Protein AF-A0A7Y5G6B0-F1 (afdb_monomer)

Radius of gyration: 18.58 Å; Cα contacts (8 Å, |Δi|>4): 198; chains: 1; bounding box: 59×33×57 Å

Solvent-accessible surface area (backbone atoms only — not comparable to full-atom values): 11463 Å² total; per-residue (Å²): 135,85,80,81,77,79,75,76,81,73,72,80,74,51,76,65,55,51,34,44,46,54,52,50,52,51,48,42,67,75,36,79,81,63,46,73,55,38,53,50,45,42,48,44,38,41,42,49,44,66,63,86,62,68,86,44,68,66,62,46,50,50,49,53,55,52,50,59,74,66,55,73,84,82,61,71,92,79,57,59,48,68,43,75,50,28,72,82,57,50,23,25,35,40,27,46,62,45,36,54,77,67,69,57,63,66,68,50,53,48,50,19,36,53,52,30,63,72,68,59,77,57,45,76,68,55,33,53,51,56,49,50,51,50,53,51,34,33,76,71,65,71,36,98,62,65,60,68,63,46,52,56,51,52,52,57,34,57,78,56,68,65,62,93,72,73,66,41,67,66,50,42,74,74,62,59,83,52,64,46,50,28,31,43,68,41,44,43,73,67,51,70,83,74,125

Secondary structure (DSSP, 8-state):
----------PPPPHHHHHHHHHHHHHHHHSTT--HHHHHHHHHHHHHTTTT--S-HHHHHHHHHHHHHH--TTS-TT--SEEE-STTS-EEEEEHHHHHHTT--HHHHHHHHHHHHHH----HHHHHHHHHHHHHHHHTTSS-S-HHHHHHHHHHHHHTTS---PPPHHHHHHH---EEEEEHHHHHHHHTT--

pLDDT: mean 88.53, std 15.03, range [35.03, 98.5]

Mean predicted aligned error: 6.22 Å

Sequence (195 aa):
MMALIVAACSQPLTPNQKKLVQLVERHQKQYPGFEIRDAYKLLFQSSLGVGHLIADTVAAKNYLLQEMGALNDTASSDEELIEFIAIDSSMIRVNLRPFMRQHLDPNLLFQAMMETAIYNKKTKKDFAAEWREFVFLVRNGYLRFDSEKLDEFNHGIALQNYPMIHHSEFYSARYAPAYRVVYYDMFKKYFNRIQ

Foldseek 3Di:
DDDPPPPPPPDDDDPLLVLLLVLVVVVCVVDPVAAPQNSLLLLCCQQQNPPPPVPPLVVSLVVLVVVLVPDDLPADPPDDQWDQRYSVSFKIWGFSNVCVVVVHDSVLVSQQSVVQNVPRPGDLVNSVVSVVSVLVCCVSPVDDHDNVVVVVVVVVCVVVSNDNDDGDPSRCVPRVTHTHMGGPVSVCVRPVVPD

Structure (mmCIF, N/CA/C/O backbone):
data_AF-A0A7Y5G6B0-F1
#
_entry.id   AF-A0A7Y5G6B0-F1
#
loop_
_atom_site.group_PDB
_atom_site.id
_atom_site.type_symbol
_atom_site.label_atom_id
_atom_site.label_alt_id
_atom_site.label_comp_id
_atom_site.label_asym_id
_atom_site.label_entity_id
_atom_site.label_seq_id
_atom_site.pdbx_PDB_ins_code
_atom_site.Cartn_x
_atom_site.Cartn_y
_atom_site.Cartn_z
_atom_site.occupancy
_atom_site.B_iso_or_equiv
_atom_site.auth_seq_id
_atom_site.auth_comp_id
_atom_site.auth_asym_id
_atom_site.auth_atom_id
_atom_site.pdbx_PDB_model_num
ATOM 1 N N . MET A 1 1 ? -38.072 2.125 34.172 1.00 42.78 1 MET A N 1
ATOM 2 C CA . MET A 1 1 ? -36.844 1.468 33.678 1.00 42.78 1 MET A CA 1
ATOM 3 C C . MET A 1 1 ? -36.207 2.419 32.669 1.00 42.78 1 MET A C 1
ATOM 5 O O . MET A 1 1 ? -36.709 2.530 31.561 1.00 42.78 1 MET A O 1
ATOM 9 N N . MET A 1 2 ? -35.234 3.234 33.093 1.00 35.88 2 MET A N 1
ATOM 10 C CA . MET A 1 2 ? -34.553 4.199 32.215 1.00 35.88 2 MET A CA 1
ATOM 11 C C . MET A 1 2 ? -33.571 3.440 31.322 1.00 35.88 2 MET A C 1
ATOM 13 O O . MET A 1 2 ? -32.617 2.853 31.823 1.00 35.88 2 MET A O 1
ATOM 17 N N . ALA A 1 3 ? -33.810 3.448 30.013 1.00 38.94 3 ALA A N 1
ATOM 18 C CA . ALA A 1 3 ? -32.801 3.067 29.041 1.00 38.94 3 ALA A CA 1
ATOM 19 C C . ALA A 1 3 ? -31.772 4.204 28.963 1.00 38.94 3 ALA A C 1
ATOM 21 O O . ALA A 1 3 ? -32.077 5.287 28.462 1.00 38.94 3 ALA A O 1
ATOM 22 N N . LEU A 1 4 ? -30.567 3.979 29.494 1.00 36.78 4 LEU A N 1
ATOM 23 C CA . LEU A 1 4 ? -29.418 4.816 29.167 1.00 36.78 4 LEU A CA 1
ATOM 24 C C . LEU A 1 4 ? -29.077 4.572 27.695 1.00 36.78 4 LEU A C 1
ATOM 26 O O . LEU A 1 4 ? -28.437 3.583 27.346 1.00 36.78 4 LEU A O 1
ATOM 30 N N . ILE A 1 5 ? -29.502 5.486 26.829 1.00 43.22 5 ILE A N 1
ATOM 31 C CA . ILE A 1 5 ? -28.861 5.666 25.531 1.00 43.22 5 ILE A CA 1
ATOM 32 C C . ILE A 1 5 ? -27.498 6.275 25.846 1.00 43.22 5 ILE A C 1
ATOM 34 O O . ILE A 1 5 ? -27.390 7.466 26.138 1.00 43.22 5 ILE A O 1
ATOM 38 N N . VAL A 1 6 ? -26.454 5.446 25.842 1.00 43.56 6 VAL A N 1
ATOM 39 C CA . VAL A 1 6 ? -25.082 5.945 25.781 1.00 43.56 6 VAL A CA 1
ATOM 40 C C . VAL A 1 6 ? -24.932 6.555 24.394 1.00 43.56 6 VAL A C 1
ATOM 42 O O . VAL A 1 6 ? -24.653 5.864 23.418 1.00 43.56 6 VAL A O 1
ATOM 45 N N . ALA A 1 7 ? -25.192 7.856 24.288 1.00 45.62 7 ALA A N 1
ATOM 46 C CA . ALA A 1 7 ? -24.747 8.631 23.149 1.00 45.62 7 ALA A CA 1
ATOM 47 C C . ALA A 1 7 ? -23.217 8.571 23.165 1.00 45.62 7 ALA A C 1
ATOM 49 O O . ALA A 1 7 ? -22.567 9.257 23.954 1.00 45.62 7 ALA A O 1
ATOM 50 N N . ALA A 1 8 ? -22.638 7.692 22.347 1.00 52.59 8 ALA A N 1
ATOM 51 C CA . ALA A 1 8 ? -21.223 7.766 22.046 1.00 52.59 8 ALA A CA 1
ATOM 52 C C . ALA A 1 8 ? -21.002 9.146 21.420 1.00 52.59 8 ALA A C 1
ATOM 54 O O . ALA A 1 8 ? -21.447 9.407 20.304 1.00 52.59 8 ALA A O 1
ATOM 55 N N . CYS A 1 9 ? -20.387 10.059 22.172 1.00 44.44 9 CYS A N 1
ATOM 56 C CA . CYS A 1 9 ? -19.886 11.320 21.643 1.00 44.44 9 CYS A CA 1
ATOM 57 C C . CYS A 1 9 ? -18.799 10.983 20.618 1.00 44.44 9 CYS A C 1
ATOM 59 O O . CYS A 1 9 ? -17.612 10.942 20.933 1.00 44.44 9 CYS A O 1
ATOM 61 N N . SER A 1 10 ? -19.206 10.686 19.390 1.00 65.75 10 SER A N 1
ATOM 62 C CA . SER A 1 10 ? -18.316 10.483 18.262 1.00 65.75 10 SER A CA 1
ATOM 63 C C . SER A 1 10 ? -17.704 11.839 17.927 1.00 65.75 10 SER A C 1
ATOM 65 O O . SER A 1 10 ? -18.327 12.671 17.264 1.00 65.75 10 SER A O 1
ATOM 67 N N . GLN A 1 11 ? -16.503 12.096 18.453 1.00 72.38 11 GLN A N 1
ATOM 68 C CA . GLN A 1 11 ? -15.714 13.259 18.063 1.00 72.38 11 GLN A CA 1
ATOM 69 C C . GLN A 1 11 ? -15.576 13.276 16.534 1.00 72.38 11 GLN A C 1
ATOM 71 O O . GLN A 1 11 ? -15.381 12.213 15.931 1.00 72.38 11 GLN A O 1
ATOM 76 N N . PRO A 1 12 ? -15.689 14.452 15.892 1.00 86.81 12 PRO A N 1
ATOM 77 C CA . PRO A 1 12 ? -15.585 14.541 14.447 1.00 86.81 12 PRO A CA 1
ATOM 78 C C . PRO A 1 12 ? -14.209 14.052 13.993 1.00 86.81 12 PRO A C 1
ATOM 80 O O . PRO A 1 12 ? -13.185 14.467 14.536 1.00 86.81 12 PRO A O 1
ATOM 83 N N . LEU A 1 13 ? -14.194 13.193 12.971 1.00 94.06 13 LEU A N 1
ATOM 84 C CA . LEU A 1 13 ? -12.949 12.682 12.405 1.00 94.06 13 LEU A CA 1
ATOM 85 C C . LEU A 1 13 ? -12.052 13.822 11.917 1.00 94.06 13 LEU A C 1
ATOM 87 O O . LEU A 1 13 ? -12.507 14.739 11.219 1.00 94.06 13 LEU A O 1
ATOM 91 N N . THR A 1 14 ? -10.756 13.713 12.202 1.00 96.38 14 THR A N 1
ATOM 92 C CA . THR A 1 14 ? -9.737 14.579 11.604 1.00 96.38 14 THR A CA 1
ATOM 93 C C . THR A 1 14 ? -9.697 14.391 10.080 1.00 96.38 14 THR A C 1
ATOM 95 O O . THR A 1 14 ? -10.128 13.354 9.560 1.00 96.38 14 THR A O 1
ATOM 98 N N . PRO A 1 15 ? -9.150 15.352 9.312 1.00 97.00 15 PRO A N 1
ATOM 99 C CA . PRO A 1 15 ? -8.999 15.188 7.867 1.00 97.00 15 PRO A CA 1
ATOM 100 C C . PRO A 1 15 ? -8.234 13.915 7.470 1.00 97.00 15 PRO A C 1
ATOM 102 O O . PRO A 1 15 ? -8.618 13.246 6.513 1.00 97.00 15 PRO A O 1
ATOM 105 N N . ASN A 1 16 ? -7.195 13.542 8.224 1.00 96.62 16 ASN A N 1
ATOM 106 C CA . ASN A 1 16 ? -6.418 12.330 7.954 1.00 96.62 16 ASN A CA 1
ATOM 107 C C . ASN A 1 16 ? -7.205 11.058 8.279 1.00 96.62 16 ASN A C 1
ATOM 109 O O . ASN A 1 16 ? -7.174 10.118 7.492 1.00 96.62 16 ASN A O 1
ATOM 113 N N . GLN A 1 17 ? -7.971 11.049 9.372 1.00 97.81 17 GLN A N 1
ATOM 114 C CA . GLN A 1 17 ? -8.867 9.938 9.698 1.00 97.81 17 GLN A CA 1
ATOM 115 C C . GLN A 1 17 ? -9.922 9.720 8.605 1.00 97.81 17 GLN A C 1
ATOM 117 O O . GLN A 1 17 ? -10.148 8.586 8.197 1.00 97.81 17 GLN A O 1
ATOM 122 N N . LYS A 1 18 ? -10.517 10.789 8.057 1.00 97.94 18 LYS A N 1
ATOM 123 C CA . LYS A 1 18 ? -11.463 10.682 6.928 1.00 97.94 18 LYS A CA 1
ATOM 124 C C . LYS A 1 18 ? -10.814 10.057 5.690 1.00 97.94 18 LYS A C 1
ATOM 126 O O . LYS A 1 18 ? -11.402 9.175 5.073 1.00 97.94 18 LYS A O 1
ATOM 131 N N . LYS A 1 19 ? -9.595 10.485 5.345 1.00 98.25 19 LYS A N 1
ATOM 132 C CA . LYS A 1 19 ? -8.831 9.909 4.226 1.00 98.25 19 LYS A CA 1
ATOM 133 C C . LYS A 1 19 ? -8.468 8.444 4.473 1.00 98.25 19 LYS A C 1
ATOM 135 O O . LYS A 1 19 ? -8.518 7.650 3.542 1.00 98.25 19 LYS A O 1
ATOM 140 N N . LEU A 1 20 ? -8.141 8.079 5.713 1.00 98.44 20 LEU A N 1
ATOM 141 C CA . LEU A 1 20 ? -7.860 6.697 6.096 1.00 98.44 20 LEU A CA 1
ATOM 142 C C . LEU A 1 20 ? -9.102 5.807 5.959 1.00 98.44 20 LEU A C 1
ATOM 144 O O . LEU A 1 20 ? -8.998 4.720 5.397 1.00 98.44 20 LEU A O 1
ATOM 148 N N . VAL A 1 21 ? -10.278 6.287 6.382 1.00 98.44 21 VAL A N 1
ATOM 149 C CA . VAL A 1 21 ? -11.553 5.585 6.149 1.00 98.44 21 VAL A CA 1
ATOM 150 C C . VAL A 1 21 ? -11.766 5.347 4.654 1.00 98.44 21 VAL A C 1
ATOM 152 O O . VAL A 1 21 ? -11.904 4.204 4.232 1.00 98.44 21 VAL A O 1
ATOM 155 N N . GLN A 1 22 ? -11.682 6.403 3.839 1.00 98.25 22 GLN A N 1
ATOM 156 C CA . GLN A 1 22 ? -11.863 6.313 2.383 1.00 98.25 22 GLN A CA 1
ATOM 157 C C . GLN A 1 22 ? -10.864 5.356 1.718 1.00 98.25 22 GLN A C 1
ATOM 159 O O . GLN A 1 22 ? -11.225 4.599 0.816 1.00 98.25 22 GLN A O 1
ATOM 164 N N . LEU A 1 23 ? -9.602 5.384 2.157 1.00 98.50 23 LEU A N 1
ATOM 165 C CA . LEU A 1 23 ? -8.557 4.490 1.673 1.00 98.50 23 LEU A CA 1
ATOM 166 C C . LEU A 1 23 ? -8.926 3.027 1.939 1.00 98.50 23 LEU A C 1
ATOM 168 O O . LEU A 1 23 ? -8.872 2.211 1.018 1.00 98.50 23 LEU A O 1
ATOM 172 N N . VAL A 1 24 ? -9.297 2.698 3.176 1.00 98.38 24 VAL A N 1
ATOM 173 C CA . VAL A 1 24 ? -9.618 1.324 3.578 1.00 98.38 24 VAL A CA 1
ATOM 174 C C . VAL A 1 24 ? -10.903 0.842 2.908 1.00 98.38 24 VAL A C 1
ATOM 176 O O . VAL A 1 24 ? -10.908 -0.251 2.351 1.00 98.38 24 VAL A O 1
ATOM 179 N N . GLU A 1 25 ? -11.959 1.656 2.875 1.00 98.00 25 GLU A N 1
ATOM 180 C CA . GLU A 1 25 ? -13.230 1.296 2.233 1.00 98.00 25 GLU A CA 1
ATOM 181 C C . GLU A 1 25 ? -13.064 1.022 0.733 1.00 98.00 25 GLU A C 1
ATOM 183 O O . GLU A 1 25 ? -13.651 0.074 0.205 1.00 98.00 25 GLU A O 1
ATOM 188 N N . ARG A 1 26 ? -12.216 1.796 0.039 1.00 97.31 26 ARG A N 1
ATOM 189 C CA . ARG A 1 26 ? -11.880 1.524 -1.366 1.00 97.31 26 ARG A CA 1
ATOM 190 C C . ARG A 1 26 ? -11.248 0.142 -1.534 1.00 97.31 26 ARG A C 1
ATOM 192 O O . ARG A 1 26 ? -11.648 -0.588 -2.436 1.00 97.31 26 ARG A O 1
ATOM 199 N N . HIS A 1 27 ? -10.319 -0.238 -0.658 1.00 97.12 27 HIS A N 1
ATOM 200 C CA . HIS A 1 27 ? -9.686 -1.559 -0.716 1.00 97.12 27 HIS A CA 1
A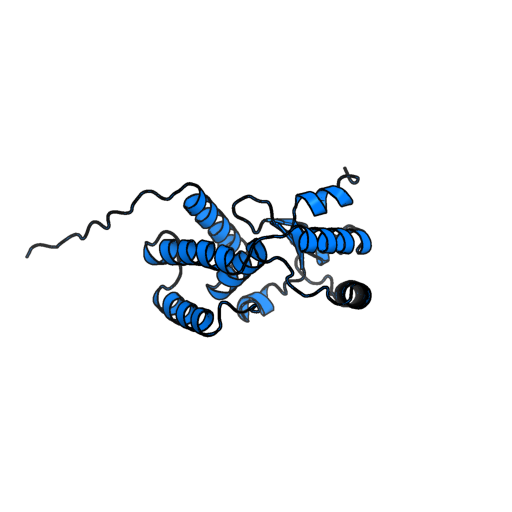TOM 201 C C . HIS A 1 27 ? -10.651 -2.678 -0.310 1.00 97.12 27 HIS A C 1
ATOM 203 O O . HIS A 1 27 ? -10.641 -3.728 -0.939 1.00 97.12 27 HIS A O 1
ATOM 209 N N . GLN A 1 28 ? -11.540 -2.461 0.664 1.00 97.00 28 GLN A N 1
ATOM 210 C CA . GLN A 1 28 ? -12.592 -3.431 0.998 1.00 97.00 28 GLN A CA 1
ATOM 211 C C . GLN A 1 28 ? -13.555 -3.659 -0.175 1.00 97.00 28 GLN A C 1
ATOM 213 O O . GLN A 1 28 ? -13.986 -4.786 -0.410 1.00 97.00 28 GLN A O 1
ATOM 218 N N . LYS A 1 29 ? -13.875 -2.602 -0.933 1.00 95.94 29 LYS A N 1
ATOM 219 C CA . LYS A 1 29 ? -14.703 -2.699 -2.141 1.00 95.94 29 LYS A CA 1
ATOM 220 C C . LYS A 1 29 ? -13.985 -3.438 -3.272 1.00 95.94 29 LYS A C 1
ATOM 222 O O . LYS A 1 29 ? -14.609 -4.245 -3.952 1.00 95.94 29 LYS A O 1
ATOM 227 N N . GLN A 1 30 ? -12.703 -3.145 -3.482 1.00 94.31 30 GLN A N 1
ATOM 228 C CA . GLN A 1 30 ? -11.893 -3.754 -4.539 1.00 94.31 30 GLN A CA 1
ATOM 229 C C . GLN A 1 30 ? -11.556 -5.222 -4.245 1.00 94.31 30 GLN A C 1
ATOM 231 O O . GLN A 1 30 ? -11.531 -6.040 -5.160 1.00 94.31 30 GLN A O 1
ATOM 236 N N . TYR A 1 31 ? -11.358 -5.565 -2.971 1.00 94.94 31 TYR A N 1
ATOM 237 C CA . TYR A 1 31 ? -11.018 -6.909 -2.521 1.00 94.94 31 TYR A CA 1
ATOM 238 C C . TYR A 1 31 ? -12.065 -7.433 -1.528 1.00 94.94 31 TYR A C 1
ATOM 240 O O . TYR A 1 31 ? -11.843 -7.391 -0.317 1.00 94.94 31 TYR A O 1
ATOM 248 N N . PRO A 1 32 ? -13.212 -7.965 -1.993 1.00 95.00 32 PRO A N 1
ATOM 249 C CA . PRO A 1 32 ? -14.134 -8.692 -1.125 1.00 95.00 32 PRO A CA 1
ATOM 250 C C . PRO A 1 32 ? -13.397 -9.724 -0.256 1.00 95.00 32 PRO A C 1
ATOM 252 O O . PRO A 1 32 ? -12.577 -10.482 -0.768 1.00 95.00 32 PRO A O 1
ATOM 255 N N . GLY A 1 33 ? -13.660 -9.739 1.053 1.00 94.69 33 GLY A N 1
ATOM 256 C CA . GLY A 1 33 ? -12.914 -10.563 2.017 1.00 94.69 33 GLY A CA 1
ATOM 257 C C . GLY A 1 33 ? -11.611 -9.939 2.536 1.00 94.69 33 GLY A C 1
ATOM 258 O O . GLY A 1 33 ? -10.792 -10.650 3.098 1.00 94.69 33 GLY A O 1
ATOM 259 N N . PHE A 1 34 ? -11.406 -8.629 2.358 1.00 96.62 34 PHE A N 1
ATOM 260 C CA . PHE A 1 34 ? -10.279 -7.882 2.929 1.00 96.62 34 PHE A CA 1
ATOM 261 C C . PHE A 1 34 ? -10.285 -7.912 4.466 1.00 96.62 34 PHE A C 1
ATOM 263 O O . PHE A 1 34 ? -11.197 -7.377 5.105 1.00 96.62 34 PHE A O 1
ATOM 270 N N . GLU A 1 35 ? -9.253 -8.508 5.064 1.00 97.62 35 GLU A N 1
ATOM 271 C CA . GLU A 1 35 ? -9.162 -8.713 6.512 1.00 97.62 35 GLU A CA 1
ATOM 272 C C . GLU A 1 35 ? -8.334 -7.625 7.217 1.00 97.62 35 GLU A C 1
ATOM 274 O O . GLU A 1 35 ? -7.621 -6.832 6.599 1.00 97.62 35 GLU A O 1
ATOM 279 N N . ILE A 1 36 ? -8.360 -7.625 8.555 1.00 98.25 36 ILE A N 1
ATOM 280 C CA . ILE A 1 36 ? -7.533 -6.746 9.409 1.00 98.25 36 ILE A CA 1
ATOM 281 C C . ILE A 1 36 ? -6.047 -6.882 9.057 1.00 98.25 36 ILE A C 1
ATOM 283 O O . ILE A 1 36 ? -5.312 -5.896 9.002 1.00 98.25 36 ILE A O 1
ATOM 287 N N . ARG A 1 37 ? -5.615 -8.111 8.764 1.00 97.94 37 ARG A N 1
ATOM 288 C CA . ARG A 1 37 ? -4.255 -8.426 8.325 1.00 97.94 37 ARG A CA 1
ATOM 289 C C . ARG A 1 37 ? -3.884 -7.723 7.017 1.00 97.94 37 ARG A C 1
ATOM 291 O O . ARG A 1 37 ? -2.756 -7.255 6.865 1.00 97.94 37 ARG A O 1
ATOM 298 N N . ASP A 1 38 ? -4.826 -7.627 6.084 1.00 98.25 38 ASP A N 1
ATOM 299 C CA . ASP A 1 38 ? -4.615 -6.970 4.796 1.00 98.25 38 ASP A CA 1
ATOM 300 C C . ASP A 1 38 ? -4.597 -5.445 4.947 1.00 98.25 38 ASP A C 1
ATOM 302 O O . ASP A 1 38 ? -3.766 -4.783 4.320 1.00 98.25 38 ASP A O 1
ATOM 306 N N . ALA A 1 39 ? -5.418 -4.894 5.849 1.00 98.31 39 ALA A N 1
ATOM 307 C CA . ALA A 1 39 ? -5.355 -3.487 6.248 1.00 98.31 39 ALA A CA 1
ATOM 308 C C . ALA A 1 39 ? -4.007 -3.144 6.901 1.00 98.31 39 ALA A C 1
ATOM 310 O O . ALA A 1 39 ? -3.371 -2.158 6.530 1.00 98.31 39 ALA A O 1
ATOM 311 N N . TYR A 1 40 ? -3.519 -3.990 7.814 1.00 98.38 40 TYR A N 1
ATOM 312 C CA . TYR A 1 40 ? -2.190 -3.834 8.408 1.00 98.38 40 TYR A CA 1
ATOM 313 C C . TYR A 1 40 ? -1.114 -3.805 7.330 1.00 98.38 40 TYR A C 1
ATOM 315 O O . TYR A 1 40 ? -0.288 -2.898 7.307 1.00 98.38 40 TYR A O 1
ATOM 323 N N . LYS A 1 41 ? -1.139 -4.768 6.401 1.00 97.00 41 LYS A N 1
ATOM 324 C CA . LYS A 1 41 ? -0.156 -4.839 5.318 1.00 97.00 41 LYS A CA 1
ATOM 325 C C . LYS A 1 41 ? -0.224 -3.629 4.386 1.00 97.00 41 LYS A C 1
ATOM 327 O O . LYS A 1 41 ? 0.824 -3.135 3.974 1.00 97.00 41 LYS A O 1
ATOM 332 N N . LEU A 1 42 ? -1.426 -3.147 4.072 1.00 97.81 42 LEU A N 1
ATOM 333 C CA . LEU A 1 42 ? -1.643 -1.936 3.284 1.00 97.81 42 LEU A CA 1
ATOM 334 C C . LEU A 1 42 ? -0.950 -0.726 3.926 1.00 97.81 42 LEU A C 1
ATOM 336 O O . LEU A 1 42 ? -0.129 -0.079 3.278 1.00 97.81 42 LEU A O 1
ATOM 340 N N . LEU A 1 43 ? -1.226 -0.469 5.207 1.00 97.56 43 LEU A N 1
ATOM 341 C CA . LEU A 1 43 ? -0.648 0.658 5.948 1.00 97.56 43 LEU A CA 1
ATOM 342 C C . LEU A 1 43 ? 0.852 0.471 6.207 1.00 97.56 43 LEU A C 1
ATOM 344 O O . LEU A 1 43 ? 1.635 1.418 6.169 1.00 97.56 43 LEU A O 1
ATOM 348 N N . PHE A 1 44 ? 1.291 -0.771 6.407 1.00 96.56 44 PHE A N 1
ATOM 349 C CA . PHE A 1 44 ? 2.706 -1.087 6.557 1.00 96.56 44 PHE A CA 1
ATOM 350 C C . PHE A 1 44 ? 3.472 -0.730 5.283 1.00 96.56 44 PHE A C 1
ATOM 352 O O . PHE A 1 44 ? 4.521 -0.099 5.353 1.00 96.56 44 PHE A O 1
ATOM 359 N N . GLN A 1 45 ? 2.940 -1.081 4.112 1.00 95.56 45 GLN A N 1
ATOM 360 C CA . GLN A 1 45 ? 3.548 -0.750 2.823 1.00 95.56 45 GLN A CA 1
ATOM 361 C C . GLN A 1 45 ? 3.458 0.743 2.492 1.00 95.56 45 GLN A C 1
ATOM 363 O O . GLN A 1 45 ? 4.417 1.297 1.959 1.00 95.56 45 GLN A O 1
ATOM 368 N N . SER A 1 46 ? 2.352 1.416 2.821 1.00 94.69 46 SER A N 1
ATOM 369 C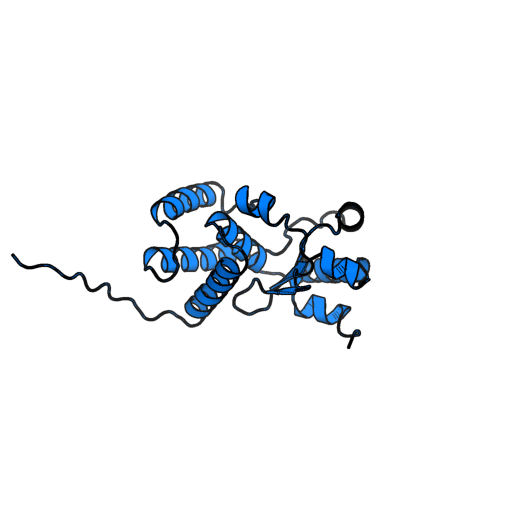 CA . SER A 1 46 ? 2.199 2.861 2.587 1.00 94.69 46 SER A CA 1
ATOM 370 C C . SER A 1 46 ? 3.170 3.701 3.430 1.00 94.69 46 SER A C 1
ATOM 372 O O . SER A 1 46 ? 3.567 4.806 3.037 1.00 94.69 46 SER A O 1
ATOM 374 N N . SER A 1 47 ? 3.563 3.169 4.590 1.00 93.62 47 SER A N 1
ATOM 375 C CA . SER A 1 47 ? 4.522 3.791 5.490 1.00 93.62 47 SER A CA 1
ATOM 376 C C . SER A 1 47 ? 5.959 3.355 5.201 1.00 93.62 47 SER A C 1
ATOM 378 O O . SER A 1 47 ? 6.807 4.185 4.898 1.00 93.62 47 SER A O 1
ATOM 380 N N . LEU A 1 48 ? 6.263 2.063 5.240 1.00 91.56 48 LEU A N 1
ATOM 381 C CA . LEU A 1 48 ? 7.641 1.558 5.194 1.00 91.56 48 LEU A CA 1
ATOM 382 C C . LEU A 1 48 ? 8.107 1.149 3.788 1.00 91.56 48 LEU A C 1
ATOM 384 O O . LEU A 1 48 ? 9.283 0.838 3.597 1.00 91.56 48 LEU A O 1
ATOM 388 N N . GLY A 1 49 ? 7.221 1.184 2.789 1.00 86.44 49 GLY A N 1
ATOM 389 C CA . GLY A 1 49 ? 7.540 0.815 1.410 1.00 86.44 49 GLY A CA 1
ATOM 390 C C . GLY A 1 49 ? 8.011 -0.637 1.279 1.00 86.44 49 GLY A C 1
ATOM 391 O O . GLY A 1 49 ? 7.543 -1.533 1.980 1.00 86.44 49 GLY A O 1
ATOM 392 N N . VAL A 1 50 ? 8.971 -0.865 0.381 1.00 73.75 50 VAL A N 1
ATOM 393 C CA . VAL A 1 50 ? 9.618 -2.169 0.123 1.00 73.75 50 VAL A CA 1
ATOM 394 C C . VAL A 1 50 ? 10.763 -2.501 1.104 1.00 73.75 50 VAL A C 1
ATOM 396 O O . VAL A 1 50 ? 11.700 -3.184 0.711 1.00 73.75 50 VAL A O 1
ATOM 399 N N . GLY A 1 51 ? 10.732 -1.986 2.344 1.00 60.97 51 GLY A N 1
ATOM 400 C CA . GLY A 1 51 ? 11.848 -1.938 3.314 1.00 60.97 51 GLY A CA 1
ATOM 401 C C . GLY A 1 51 ? 12.927 -3.048 3.268 1.00 60.97 51 GLY A C 1
ATOM 402 O O . GLY A 1 51 ? 12.629 -4.224 3.098 1.00 60.97 51 GLY A O 1
ATOM 403 N N . HIS A 1 52 ? 14.193 -2.642 3.472 1.00 52.91 52 HIS A N 1
ATOM 404 C CA . HIS A 1 52 ? 15.448 -3.428 3.582 1.00 52.91 52 HIS A CA 1
ATOM 405 C C . HIS A 1 52 ? 15.783 -4.479 2.504 1.00 52.91 52 HIS A C 1
ATOM 407 O O . HIS A 1 52 ? 16.834 -5.108 2.592 1.00 52.91 52 HIS A O 1
ATOM 413 N N . LEU A 1 53 ? 14.988 -4.630 1.444 1.00 52.72 53 LEU A N 1
ATOM 414 C CA . LEU A 1 53 ? 15.253 -5.608 0.378 1.00 52.72 53 LEU A CA 1
ATOM 415 C C . LEU A 1 53 ? 16.431 -5.259 -0.550 1.00 52.72 53 LEU A C 1
ATOM 417 O O . LEU A 1 53 ? 16.741 -6.024 -1.456 1.00 52.72 53 LEU A O 1
ATOM 421 N N . ILE A 1 54 ? 17.108 -4.130 -0.336 1.00 57.31 54 ILE A N 1
ATOM 422 C CA . ILE A 1 54 ? 18.139 -3.624 -1.246 1.00 57.31 54 ILE A CA 1
ATOM 423 C C . ILE A 1 54 ? 19.486 -3.499 -0.522 1.00 57.31 54 ILE A C 1
ATOM 425 O O . ILE A 1 54 ? 20.112 -2.442 -0.492 1.00 57.31 54 ILE A O 1
ATOM 429 N N . ALA A 1 55 ? 19.927 -4.584 0.110 1.00 56.12 55 ALA A N 1
ATOM 430 C CA . ALA A 1 55 ? 21.339 -4.723 0.468 1.00 56.12 55 ALA A CA 1
ATOM 431 C C . ALA A 1 55 ? 22.185 -5.106 -0.765 1.00 56.12 55 ALA A C 1
ATOM 433 O O . ALA A 1 55 ? 23.338 -4.698 -0.867 1.00 56.12 55 ALA A O 1
ATOM 434 N N . ASP A 1 56 ? 21.587 -5.827 -1.723 1.00 65.06 56 ASP A N 1
ATOM 435 C CA . ASP A 1 56 ? 22.207 -6.243 -2.983 1.00 65.06 56 ASP A CA 1
ATOM 436 C C . ASP A 1 56 ? 21.312 -5.843 -4.167 1.00 65.06 56 ASP A C 1
ATOM 438 O O . ASP A 1 56 ? 20.266 -6.443 -4.436 1.00 65.06 56 ASP A O 1
ATOM 442 N N . THR A 1 57 ? 21.718 -4.783 -4.864 1.00 74.62 57 THR A N 1
ATOM 443 C CA . THR A 1 57 ? 20.978 -4.206 -5.992 1.00 74.62 57 THR A CA 1
ATOM 444 C C . THR A 1 57 ? 20.897 -5.150 -7.190 1.00 74.62 57 THR A C 1
ATOM 446 O O . THR A 1 57 ? 19.914 -5.109 -7.931 1.00 74.62 57 THR A O 1
ATOM 449 N N . VAL A 1 58 ? 21.888 -6.025 -7.385 1.00 76.19 58 VAL A N 1
ATOM 450 C CA . VAL A 1 58 ? 21.916 -6.966 -8.511 1.00 76.19 58 VAL A CA 1
ATOM 451 C C . VAL A 1 58 ? 20.982 -8.136 -8.229 1.00 76.19 58 VAL A C 1
ATOM 453 O O . VAL A 1 58 ? 20.147 -8.470 -9.073 1.00 76.19 58 VAL A O 1
ATOM 456 N N . ALA A 1 59 ? 21.056 -8.713 -7.028 1.00 81.88 59 ALA A N 1
ATOM 457 C CA . ALA A 1 59 ? 20.163 -9.796 -6.622 1.00 81.88 59 ALA A CA 1
ATOM 458 C C . ALA A 1 59 ? 18.691 -9.349 -6.614 1.00 81.88 59 ALA A C 1
ATOM 460 O O . ALA A 1 59 ? 17.833 -10.049 -7.153 1.00 81.88 59 ALA A O 1
ATOM 461 N N . ALA A 1 60 ? 18.397 -8.155 -6.086 1.00 81.81 60 ALA A N 1
ATOM 462 C CA . ALA A 1 60 ? 17.038 -7.612 -6.052 1.00 81.81 60 ALA A CA 1
ATOM 463 C C . ALA A 1 60 ? 16.455 -7.397 -7.460 1.00 81.81 60 ALA A C 1
ATOM 465 O O . ALA A 1 60 ? 15.276 -7.674 -7.703 1.00 81.81 60 ALA A O 1
ATOM 466 N N . LYS A 1 61 ? 17.283 -6.941 -8.408 1.00 86.12 61 LYS A N 1
ATOM 467 C CA . LYS A 1 61 ? 16.881 -6.783 -9.808 1.00 86.12 61 LYS A CA 1
ATOM 468 C C . LYS A 1 61 ? 16.602 -8.131 -10.470 1.00 86.12 61 LYS A C 1
ATOM 470 O O . LYS A 1 61 ? 15.566 -8.289 -11.112 1.00 86.12 61 LYS A O 1
ATOM 475 N N . ASN A 1 62 ? 17.498 -9.102 -10.303 1.00 87.12 62 ASN A N 1
ATOM 476 C CA . ASN A 1 62 ? 17.322 -10.438 -10.874 1.00 87.12 62 ASN A CA 1
ATOM 477 C C . ASN A 1 62 ? 16.069 -11.122 -10.321 1.00 87.12 62 ASN A C 1
ATOM 479 O O . ASN A 1 62 ? 15.330 -11.735 -11.085 1.00 87.12 62 ASN A O 1
ATOM 483 N N . TYR A 1 63 ? 15.781 -10.945 -9.029 1.00 87.50 63 TYR A N 1
ATOM 484 C CA . TYR A 1 63 ? 14.553 -11.441 -8.413 1.00 87.50 63 TYR A CA 1
ATOM 485 C C . TYR A 1 63 ? 13.295 -10.838 -9.053 1.00 87.50 63 TYR A C 1
ATOM 487 O O . TYR A 1 63 ? 12.360 -11.571 -9.363 1.00 87.50 63 TYR A O 1
ATOM 495 N N . LEU A 1 64 ? 13.269 -9.520 -9.305 1.00 89.62 64 LEU A N 1
ATOM 496 C CA . LEU A 1 64 ? 12.155 -8.878 -10.014 1.00 89.62 64 LEU A CA 1
ATOM 497 C C . LEU A 1 64 ? 11.958 -9.481 -11.411 1.00 89.62 64 LEU A C 1
ATOM 499 O O . LEU A 1 64 ? 10.837 -9.831 -11.766 1.00 89.62 64 LEU A O 1
ATOM 503 N N . LEU A 1 65 ? 13.033 -9.623 -12.189 1.00 91.06 65 LEU A N 1
ATOM 504 C CA . LEU A 1 65 ? 12.954 -10.173 -13.545 1.00 91.06 65 LEU A CA 1
ATOM 505 C C . LEU A 1 65 ? 12.497 -11.636 -13.547 1.00 91.06 65 LEU A C 1
ATOM 507 O O . LEU A 1 65 ? 11.672 -12.017 -14.375 1.00 91.06 65 LEU A O 1
ATOM 511 N N . GLN A 1 66 ? 13.002 -12.444 -12.613 1.00 90.19 66 GLN A N 1
ATOM 512 C CA . GLN A 1 66 ? 12.612 -13.844 -12.471 1.00 90.19 66 GLN A CA 1
ATOM 513 C C . GLN A 1 66 ? 11.143 -13.980 -12.066 1.00 90.19 66 GLN A C 1
ATOM 515 O O . GLN A 1 66 ? 10.432 -14.795 -12.648 1.00 90.19 66 GLN A O 1
ATOM 520 N N . GLU A 1 67 ? 10.683 -13.184 -11.098 1.00 90.56 67 GLU A N 1
ATOM 521 C CA . GLU A 1 67 ? 9.279 -13.173 -10.694 1.00 90.56 67 GLU A CA 1
ATOM 522 C C . GLU A 1 67 ? 8.394 -12.810 -11.883 1.00 90.56 67 GLU A C 1
ATOM 524 O O . GLU A 1 67 ? 7.489 -13.570 -12.205 1.00 90.56 67 GLU A O 1
ATOM 529 N N . MET A 1 68 ? 8.697 -11.715 -12.589 1.00 90.75 68 MET A N 1
ATOM 530 C CA . MET A 1 68 ? 7.941 -11.306 -13.775 1.00 90.75 68 MET A CA 1
ATOM 531 C C . MET A 1 68 ? 7.923 -12.399 -14.851 1.00 90.75 68 MET A C 1
ATOM 533 O O . MET A 1 68 ? 6.873 -12.664 -15.421 1.00 90.75 68 MET A O 1
ATOM 537 N N . GLY A 1 69 ? 9.040 -13.092 -15.090 1.00 88.31 69 GLY A N 1
ATOM 538 C CA . GLY A 1 69 ? 9.093 -14.214 -16.035 1.00 88.31 69 GLY A CA 1
ATOM 539 C C . GLY A 1 69 ? 8.283 -15.446 -15.609 1.00 88.31 69 GLY A C 1
ATOM 540 O O . GLY A 1 69 ? 7.892 -16.236 -16.464 1.00 88.31 69 GLY A O 1
ATOM 541 N N . ALA A 1 70 ? 8.023 -15.612 -14.310 1.00 88.62 70 ALA A N 1
ATOM 542 C CA . ALA A 1 70 ? 7.226 -16.705 -13.752 1.00 88.62 70 ALA A CA 1
ATOM 543 C C . ALA A 1 70 ? 5.745 -16.339 -13.542 1.00 88.62 70 ALA A C 1
ATOM 545 O O . ALA A 1 70 ? 4.942 -17.206 -13.189 1.00 88.62 70 ALA A O 1
ATOM 546 N N . LEU A 1 71 ? 5.367 -15.068 -13.720 1.00 86.75 71 LEU A N 1
ATOM 547 C CA . LEU A 1 71 ? 3.980 -14.640 -13.591 1.00 86.75 71 LEU A CA 1
ATOM 548 C C . LEU A 1 71 ? 3.163 -15.147 -14.778 1.00 86.75 71 LEU A C 1
ATOM 550 O O . LEU A 1 71 ? 3.338 -14.719 -15.916 1.00 86.75 71 LEU A O 1
ATOM 554 N N . ASN A 1 72 ? 2.201 -16.015 -14.484 1.00 75.12 72 ASN A N 1
ATOM 555 C CA . ASN A 1 72 ? 1.170 -16.373 -15.445 1.00 75.12 72 ASN A CA 1
ATOM 556 C C . ASN A 1 72 ? 0.216 -15.182 -15.636 1.00 75.12 72 ASN A C 1
ATOM 558 O O . ASN A 1 72 ? -0.307 -14.632 -14.659 1.00 75.12 72 ASN A O 1
ATOM 562 N N . ASP A 1 73 ? -0.076 -14.833 -16.891 1.00 67.62 73 ASP A N 1
ATOM 563 C CA . ASP A 1 73 ? -1.051 -13.793 -17.274 1.00 67.62 73 ASP A CA 1
ATOM 564 C C . ASP A 1 73 ? -2.514 -14.263 -17.116 1.00 67.62 73 ASP A C 1
ATOM 566 O O . ASP A 1 73 ? -3.431 -13.775 -17.762 1.00 67.62 73 ASP A O 1
ATOM 570 N N . THR A 1 74 ? -2.755 -15.260 -16.261 1.00 59.56 74 THR A N 1
ATOM 571 C CA . THR A 1 74 ? -4.076 -15.873 -16.056 1.00 59.56 74 THR A CA 1
ATOM 572 C C . THR A 1 74 ? -4.942 -15.124 -15.042 1.00 59.56 74 THR A C 1
ATOM 574 O O . THR A 1 74 ? -6.049 -15.570 -14.748 1.00 59.56 74 THR A O 1
ATOM 577 N N . ALA A 1 75 ? -4.449 -14.033 -14.450 1.00 57.69 75 ALA A N 1
ATOM 578 C CA . ALA A 1 75 ? -5.248 -13.207 -13.549 1.00 57.69 75 ALA A CA 1
ATOM 579 C C . ALA A 1 75 ? -6.079 -12.180 -14.336 1.00 57.69 75 ALA A C 1
ATOM 581 O O . ALA A 1 75 ? -5.724 -11.817 -15.456 1.00 57.69 75 ALA A O 1
ATOM 582 N N . SER A 1 76 ? -7.198 -11.748 -13.744 1.00 57.38 76 SER A N 1
ATOM 583 C CA . SER A 1 76 ? -8.249 -10.953 -14.398 1.00 57.38 76 SER A CA 1
ATOM 584 C C . SER A 1 76 ? -7.691 -9.803 -15.246 1.00 57.38 76 SER A C 1
ATOM 586 O O . SER A 1 76 ? -6.808 -9.060 -14.806 1.00 57.38 76 SER A O 1
ATOM 588 N N . SER A 1 77 ? -8.256 -9.605 -16.441 1.00 61.75 77 SER A N 1
ATOM 589 C CA . SER A 1 77 ? -7.936 -8.484 -17.342 1.00 61.75 77 SER A CA 1
ATOM 590 C C . SER A 1 77 ? -8.124 -7.106 -16.700 1.00 61.75 77 SER A C 1
ATOM 592 O O . SER A 1 77 ? -7.596 -6.120 -17.205 1.00 61.75 77 SER A O 1
ATOM 594 N N . ASP A 1 78 ? -8.842 -7.058 -15.578 1.00 77.50 78 ASP A N 1
ATOM 595 C CA . ASP A 1 78 ? -9.314 -5.840 -14.921 1.00 77.50 78 ASP A CA 1
ATOM 596 C C . ASP A 1 78 ? -8.348 -5.311 -13.845 1.00 77.50 78 ASP A C 1
ATOM 598 O O . ASP A 1 78 ? -8.662 -4.343 -13.157 1.00 77.50 78 ASP A O 1
ATOM 602 N N . GLU A 1 79 ? -7.174 -5.932 -13.666 1.00 87.19 79 GLU A N 1
ATOM 603 C CA . GLU A 1 79 ? -6.129 -5.374 -12.799 1.00 87.19 79 GLU A CA 1
ATOM 604 C C . GLU A 1 79 ? -5.644 -4.018 -13.339 1.00 87.19 79 GLU A C 1
ATOM 606 O O . GLU A 1 79 ? -5.042 -3.936 -14.414 1.00 87.19 79 GLU A O 1
ATOM 611 N N . GLU A 1 80 ? -5.859 -2.952 -12.566 1.00 92.38 80 GLU A N 1
ATOM 612 C CA . GLU A 1 80 ? -5.312 -1.626 -12.860 1.00 92.38 80 GLU A CA 1
ATOM 613 C C . GLU A 1 80 ? -3.782 -1.634 -12.752 1.00 92.38 80 GLU A C 1
ATOM 615 O O . GLU A 1 80 ? -3.213 -2.319 -11.905 1.00 92.38 80 GLU A O 1
ATOM 620 N N . LEU A 1 81 ? -3.089 -0.837 -13.572 1.00 95.25 81 LEU A N 1
ATOM 621 C CA . LEU A 1 81 ? -1.626 -0.723 -13.492 1.00 95.25 81 LEU A CA 1
ATOM 622 C C . LEU A 1 81 ? -1.156 -0.199 -12.127 1.00 95.25 81 LEU A C 1
ATOM 624 O O . LEU A 1 81 ? -0.122 -0.633 -11.618 1.00 95.25 81 LEU A O 1
ATOM 628 N N . ILE A 1 82 ? -1.899 0.753 -11.564 1.00 96.81 82 ILE A N 1
ATOM 629 C CA . ILE A 1 82 ? -1.526 1.511 -10.373 1.00 96.81 82 ILE A CA 1
ATOM 630 C C . ILE A 1 82 ? -2.655 1.428 -9.356 1.00 96.81 82 ILE A C 1
ATOM 632 O O . ILE A 1 82 ? -3.787 1.779 -9.660 1.00 96.81 82 ILE A O 1
ATOM 636 N N . GLU A 1 83 ? -2.315 1.076 -8.122 1.00 96.94 83 GLU A N 1
ATOM 637 C CA . GLU A 1 83 ? -3.201 1.175 -6.967 1.00 96.94 83 GLU A CA 1
ATOM 638 C C . GLU A 1 83 ? -2.584 2.118 -5.927 1.00 96.94 83 GLU A C 1
ATOM 640 O O . GLU A 1 83 ? -1.486 1.879 -5.428 1.00 96.94 83 GLU A O 1
ATOM 645 N N . PHE A 1 84 ? -3.287 3.187 -5.549 1.00 97.75 84 PHE A N 1
ATOM 646 C CA . PHE A 1 84 ? -2.843 4.070 -4.465 1.00 97.75 84 PHE A CA 1
ATOM 647 C C . PHE A 1 84 ? -3.018 3.398 -3.106 1.00 97.75 84 PHE A C 1
ATOM 649 O O . PHE A 1 84 ? -4.097 2.887 -2.811 1.00 97.75 84 PHE A O 1
ATOM 656 N N . ILE A 1 85 ? -1.999 3.467 -2.247 1.00 97.50 85 ILE A N 1
ATOM 657 C CA . ILE A 1 85 ? -2.020 2.811 -0.930 1.00 97.50 85 ILE A CA 1
ATOM 658 C C . ILE A 1 85 ? -1.806 3.753 0.257 1.00 97.50 85 ILE A C 1
ATOM 660 O O . ILE A 1 85 ? -1.960 3.325 1.394 1.00 97.50 85 ILE A O 1
ATOM 664 N N . ALA A 1 86 ? -1.463 5.022 0.026 1.00 97.25 86 ALA A N 1
ATOM 665 C CA . ALA A 1 86 ? -1.295 6.019 1.085 1.00 97.25 86 ALA A CA 1
ATOM 666 C C . ALA A 1 86 ? -2.457 7.022 1.124 1.00 97.25 86 ALA A C 1
ATOM 668 O O . ALA A 1 86 ? -3.010 7.381 0.084 1.00 97.25 86 ALA A O 1
ATOM 669 N N . ILE A 1 87 ? -2.784 7.534 2.317 1.00 96.56 87 ILE A N 1
ATOM 670 C CA . ILE A 1 87 ? -3.860 8.524 2.525 1.00 96.56 87 ILE A CA 1
ATOM 671 C C . ILE A 1 87 ? -3.623 9.855 1.790 1.00 96.56 87 ILE A C 1
ATOM 673 O O . ILE A 1 87 ? -4.560 10.602 1.521 1.00 96.56 87 ILE A O 1
ATOM 677 N N . ASP A 1 88 ? -2.368 10.164 1.470 1.00 95.38 88 ASP A N 1
ATOM 678 C CA . ASP A 1 88 ? -1.932 11.346 0.725 1.00 95.38 88 ASP A CA 1
ATOM 679 C C . ASP A 1 88 ? -1.654 11.045 -0.757 1.00 95.38 88 ASP A C 1
ATOM 681 O O . ASP A 1 88 ? -1.192 11.919 -1.483 1.00 95.38 88 ASP A O 1
ATOM 685 N N . SER A 1 89 ? -1.949 9.822 -1.215 1.00 95.38 89 SER A N 1
ATOM 686 C CA . SER A 1 89 ? -1.666 9.340 -2.575 1.00 95.38 89 SER A CA 1
ATOM 687 C C . SER A 1 89 ? -0.181 9.381 -2.970 1.00 95.38 89 SER A C 1
ATOM 689 O O . SER A 1 89 ? 0.143 9.297 -4.153 1.00 95.38 89 SER A O 1
ATOM 691 N N . SER A 1 90 ? 0.736 9.472 -2.000 1.00 95.94 90 SER A N 1
ATOM 692 C CA . SER A 1 90 ? 2.180 9.504 -2.268 1.00 95.94 90 SER A CA 1
ATOM 693 C C . SER A 1 90 ? 2.746 8.142 -2.665 1.00 95.94 90 SER A C 1
ATOM 695 O O . SER A 1 90 ? 3.685 8.085 -3.453 1.00 95.94 90 SER A O 1
ATOM 697 N N . MET A 1 91 ? 2.188 7.049 -2.138 1.00 97.12 91 MET A N 1
ATOM 698 C CA . MET A 1 91 ? 2.669 5.682 -2.344 1.00 97.12 91 MET A CA 1
ATOM 699 C C . MET A 1 91 ? 1.659 4.866 -3.150 1.00 97.12 91 MET A C 1
ATOM 701 O O . MET A 1 91 ? 0.453 4.914 -2.877 1.00 97.12 91 MET A O 1
ATOM 705 N N . ILE A 1 92 ? 2.164 4.081 -4.099 1.00 97.94 92 ILE A N 1
ATOM 706 C CA . ILE A 1 92 ? 1.378 3.199 -4.962 1.00 97.94 92 ILE A CA 1
ATOM 707 C C . ILE A 1 92 ? 1.918 1.768 -4.951 1.00 97.94 92 ILE A C 1
ATOM 709 O O . ILE A 1 92 ? 3.090 1.528 -4.655 1.00 97.94 92 ILE A O 1
ATOM 713 N N . ARG A 1 93 ? 1.064 0.824 -5.337 1.00 97.75 93 ARG A N 1
ATOM 714 C CA . ARG A 1 93 ? 1.434 -0.488 -5.865 1.00 97.75 93 ARG A CA 1
ATOM 715 C C . ARG A 1 93 ? 1.357 -0.436 -7.388 1.00 97.75 93 ARG A C 1
ATOM 717 O O . ARG A 1 93 ? 0.347 -0.010 -7.938 1.00 97.75 93 ARG A O 1
ATOM 724 N N . VAL A 1 94 ? 2.420 -0.869 -8.053 1.00 97.06 94 VAL A N 1
ATOM 725 C CA . VAL A 1 94 ? 2.472 -1.097 -9.500 1.00 97.06 94 VAL A CA 1
ATOM 726 C C . VAL A 1 94 ? 2.234 -2.581 -9.734 1.00 97.06 94 VAL A C 1
ATOM 728 O O . VAL A 1 94 ? 3.090 -3.390 -9.365 1.00 97.06 94 VAL A O 1
ATOM 731 N N . ASN A 1 95 ? 1.084 -2.938 -10.300 1.00 95.38 95 ASN A N 1
ATOM 732 C CA . ASN A 1 95 ? 0.719 -4.330 -10.561 1.00 95.38 95 ASN A CA 1
ATOM 733 C C . ASN A 1 95 ? 1.530 -4.871 -11.744 1.00 95.38 95 ASN A C 1
ATOM 735 O O . ASN A 1 95 ? 1.540 -4.297 -12.833 1.00 95.38 95 ASN A O 1
ATOM 739 N N . LEU A 1 96 ? 2.236 -5.982 -11.529 1.00 94.62 96 LEU A N 1
ATOM 740 C CA . LEU A 1 96 ? 3.231 -6.498 -12.469 1.00 94.62 96 LEU A CA 1
ATOM 741 C C . LEU A 1 96 ? 2.601 -7.092 -13.730 1.00 94.62 96 LEU A C 1
ATOM 743 O O . LEU A 1 96 ? 3.176 -6.962 -14.805 1.00 94.62 96 LEU A O 1
ATOM 747 N N . ARG A 1 97 ? 1.409 -7.688 -13.634 1.00 92.88 97 ARG A N 1
ATOM 748 C CA . ARG A 1 97 ? 0.712 -8.252 -14.802 1.00 92.88 97 ARG A CA 1
ATOM 749 C C . ARG A 1 97 ? 0.309 -7.180 -15.818 1.00 92.88 97 ARG A C 1
ATOM 751 O O . ARG A 1 97 ? 0.784 -7.254 -16.950 1.00 92.88 97 ARG A O 1
ATOM 758 N N . PRO A 1 98 ? -0.477 -6.140 -15.465 1.00 92.88 98 PRO A N 1
ATOM 759 C CA . PRO A 1 98 ? -0.754 -5.052 -16.402 1.00 92.88 98 PRO A CA 1
ATOM 760 C C . PRO A 1 98 ? 0.517 -4.306 -16.832 1.00 92.88 98 PRO A C 1
ATOM 762 O O . PRO A 1 98 ? 0.601 -3.894 -17.985 1.00 92.88 98 PRO A O 1
ATOM 765 N N . PHE A 1 99 ? 1.529 -4.186 -15.966 1.00 94.38 99 PHE A N 1
ATOM 766 C CA . PHE A 1 99 ? 2.830 -3.616 -16.336 1.00 94.38 99 PHE A CA 1
ATOM 767 C C . PHE A 1 99 ? 3.505 -4.403 -17.473 1.00 94.38 99 PHE A C 1
ATOM 769 O O . PHE A 1 99 ? 3.987 -3.808 -18.438 1.00 94.38 99 PHE A O 1
ATOM 776 N N . MET A 1 100 ? 3.489 -5.738 -17.398 1.00 92.06 100 MET A N 1
ATOM 777 C CA . MET A 1 100 ? 4.005 -6.626 -18.446 1.00 92.06 100 MET A CA 1
ATOM 778 C C . MET A 1 100 ? 3.174 -6.557 -19.729 1.00 92.06 100 MET A C 1
ATOM 780 O O . MET A 1 100 ? 3.753 -6.477 -20.810 1.00 92.06 100 MET A O 1
ATOM 784 N N . ARG A 1 101 ? 1.837 -6.538 -19.625 1.00 90.56 101 ARG A N 1
ATOM 785 C CA . ARG A 1 101 ? 0.933 -6.405 -20.785 1.00 90.56 101 ARG A CA 1
ATOM 786 C C . ARG A 1 101 ? 1.140 -5.097 -21.547 1.00 90.56 101 ARG A C 1
ATOM 788 O O . ARG A 1 101 ? 0.962 -5.058 -22.757 1.00 90.56 101 ARG A O 1
ATOM 795 N N . GLN A 1 102 ? 1.532 -4.035 -20.848 1.00 91.94 102 GLN A N 1
ATOM 796 C CA . GLN A 1 102 ? 1.873 -2.743 -21.449 1.00 91.94 102 GLN A CA 1
ATOM 797 C C . GLN A 1 102 ? 3.324 -2.666 -21.953 1.00 91.94 102 GLN A C 1
ATOM 799 O O . GLN A 1 102 ? 3.745 -1.612 -22.422 1.00 91.94 102 GLN A O 1
ATOM 804 N N . HIS A 1 103 ? 4.095 -3.756 -21.861 1.00 92.06 103 HIS A N 1
ATOM 805 C CA . HIS A 1 103 ? 5.498 -3.826 -22.281 1.00 92.06 103 HIS A CA 1
ATOM 806 C C . HIS A 1 103 ? 6.385 -2.734 -21.657 1.00 92.06 103 HIS A C 1
ATOM 808 O O . HIS A 1 103 ? 7.329 -2.246 -22.281 1.00 92.06 103 HIS A O 1
ATOM 814 N N . LEU A 1 104 ? 6.084 -2.346 -20.414 1.00 94.00 104 LEU A N 1
ATOM 815 C CA . LEU A 1 104 ? 6.864 -1.353 -19.682 1.00 94.00 104 LEU A CA 1
ATOM 816 C C . LEU A 1 104 ? 8.210 -1.941 -19.239 1.00 94.00 104 LEU A C 1
ATOM 818 O O . LEU A 1 104 ? 8.313 -3.126 -18.926 1.00 94.00 104 LEU A O 1
ATOM 822 N N . ASP A 1 105 ? 9.250 -1.104 -19.196 1.00 94.62 105 ASP A N 1
ATOM 823 C CA . ASP A 1 105 ? 10.617 -1.547 -18.899 1.00 94.62 105 ASP A CA 1
ATOM 824 C C . ASP A 1 105 ? 10.806 -1.871 -17.397 1.00 94.62 105 ASP A C 1
ATOM 826 O O . ASP A 1 105 ? 10.786 -0.957 -16.558 1.00 94.62 105 ASP A O 1
ATOM 830 N N . PRO A 1 106 ? 11.069 -3.141 -17.023 1.00 94.00 106 PRO A N 1
ATOM 831 C CA . PRO A 1 106 ? 11.311 -3.529 -15.633 1.00 94.00 106 PRO A CA 1
ATOM 832 C C . PRO A 1 106 ? 12.529 -2.840 -15.008 1.00 94.00 106 PRO A C 1
ATOM 834 O O . PRO A 1 106 ? 12.585 -2.669 -13.788 1.00 94.00 106 PRO A O 1
ATOM 837 N N . ASN A 1 107 ? 13.510 -2.421 -15.817 1.00 93.00 107 ASN A N 1
ATOM 838 C CA . ASN A 1 107 ? 14.667 -1.677 -15.328 1.00 93.00 107 ASN A CA 1
ATOM 839 C C . ASN A 1 107 ? 14.245 -0.319 -14.771 1.00 93.00 107 ASN A C 1
ATOM 841 O O . ASN A 1 107 ? 14.726 0.076 -13.714 1.00 93.00 107 ASN A O 1
ATOM 845 N N . LEU A 1 108 ? 13.328 0.375 -15.446 1.00 95.19 108 LEU A N 1
ATOM 846 C CA . LEU A 1 108 ? 12.803 1.661 -14.991 1.00 95.19 108 LEU A CA 1
ATOM 847 C C . LEU A 1 108 ? 11.972 1.507 -13.712 1.00 95.19 108 LEU A C 1
ATOM 849 O O . LEU A 1 108 ? 12.099 2.319 -12.796 1.00 95.19 108 LEU A O 1
ATOM 853 N N . LEU A 1 109 ? 11.192 0.427 -13.596 1.00 95.12 109 LEU A N 1
ATOM 854 C CA . LEU A 1 109 ? 10.468 0.114 -12.361 1.00 95.12 109 LEU A CA 1
ATOM 855 C C . LEU A 1 109 ? 11.435 -0.150 -11.204 1.00 95.12 109 LEU A C 1
ATOM 857 O O . LEU A 1 109 ? 11.242 0.366 -10.104 1.00 95.12 109 LEU A O 1
ATOM 861 N N . PHE A 1 110 ? 12.508 -0.899 -11.460 1.00 93.56 110 PHE A N 1
ATOM 862 C CA . PHE A 1 110 ? 13.555 -1.129 -10.474 1.00 93.56 110 PHE A CA 1
ATOM 863 C C . PHE A 1 110 ? 14.210 0.185 -10.024 1.00 93.56 110 PHE A C 1
ATOM 865 O O . PHE A 1 110 ? 14.370 0.401 -8.825 1.00 93.56 110 PHE A O 1
ATOM 872 N N . GLN A 1 111 ? 14.515 1.105 -10.944 1.00 92.88 111 GLN A N 1
ATOM 873 C CA . GLN A 1 111 ? 15.041 2.428 -10.582 1.00 92.88 111 GLN A CA 1
ATOM 874 C C . GLN A 1 111 ? 14.050 3.230 -9.719 1.00 92.88 111 GLN A C 1
ATOM 876 O O . GLN A 1 111 ? 14.443 3.804 -8.704 1.00 92.88 111 GLN A O 1
ATOM 881 N N . ALA A 1 112 ? 12.750 3.195 -10.035 1.00 94.25 112 ALA A N 1
ATOM 882 C CA . ALA A 1 112 ? 11.715 3.821 -9.208 1.00 94.25 112 ALA A CA 1
ATOM 883 C C . ALA A 1 112 ? 11.663 3.238 -7.782 1.00 94.25 112 ALA A C 1
ATOM 885 O O . ALA A 1 112 ? 11.497 3.979 -6.808 1.00 94.25 112 ALA A O 1
ATOM 886 N N . MET A 1 113 ? 11.834 1.919 -7.639 1.00 93.19 113 MET A N 1
ATOM 887 C CA . MET A 1 113 ? 11.915 1.244 -6.338 1.00 93.19 113 MET A CA 1
ATOM 888 C C . MET A 1 113 ? 13.156 1.669 -5.549 1.00 93.19 113 MET A C 1
ATOM 890 O O . MET A 1 113 ? 13.049 1.969 -4.360 1.00 93.19 113 MET A O 1
ATOM 894 N N . MET A 1 114 ? 14.315 1.725 -6.209 1.00 91.12 114 MET A N 1
ATOM 895 C CA . MET A 1 114 ? 15.582 2.155 -5.613 1.00 91.12 114 MET A CA 1
ATOM 896 C C . MET A 1 114 ? 15.487 3.577 -5.066 1.00 91.12 114 MET A C 1
ATOM 898 O O . MET A 1 114 ? 15.802 3.817 -3.900 1.00 91.12 114 MET A O 1
ATOM 902 N N . GLU A 1 115 ? 14.999 4.514 -5.882 1.00 92.38 115 GLU A N 1
ATOM 903 C CA . GLU A 1 115 ? 14.817 5.896 -5.443 1.00 92.38 115 GLU A CA 1
ATOM 904 C C . GLU A 1 115 ? 13.793 5.983 -4.307 1.00 92.38 115 GLU A C 1
ATOM 906 O O . GLU A 1 115 ? 14.057 6.638 -3.300 1.00 92.38 115 GLU A O 1
ATOM 911 N N . THR A 1 116 ? 12.675 5.252 -4.390 1.00 93.06 116 THR A N 1
ATOM 912 C CA . THR A 1 116 ? 11.689 5.189 -3.296 1.00 93.06 116 THR A CA 1
ATOM 913 C C . THR A 1 116 ? 12.334 4.756 -1.979 1.00 93.06 116 THR A C 1
ATOM 915 O O . THR A 1 116 ? 12.100 5.386 -0.950 1.00 93.06 116 THR A O 1
ATOM 918 N N . ALA A 1 117 ? 13.168 3.714 -1.995 1.00 90.38 117 ALA A N 1
ATOM 919 C CA . ALA A 1 117 ? 13.838 3.219 -0.796 1.00 90.38 117 ALA A CA 1
ATOM 920 C C . ALA A 1 117 ? 14.845 4.226 -0.213 1.00 90.38 117 ALA A C 1
ATOM 922 O O . ALA A 1 117 ? 14.965 4.332 1.005 1.00 90.38 117 ALA A O 1
ATOM 923 N N . ILE A 1 118 ? 15.539 4.992 -1.060 1.00 89.88 118 ILE A N 1
ATOM 924 C CA . ILE A 1 118 ? 16.481 6.039 -0.631 1.00 89.88 118 ILE A CA 1
ATOM 925 C C . ILE A 1 118 ? 15.734 7.234 -0.017 1.00 89.88 118 ILE A C 1
ATOM 927 O O . ILE A 1 118 ? 16.1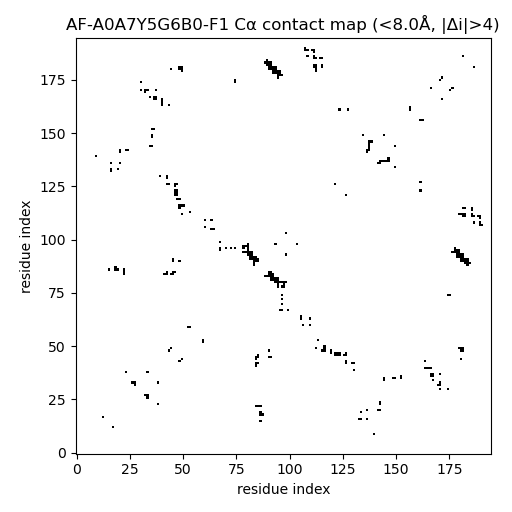50 7.774 1.019 1.00 89.88 118 ILE A O 1
ATOM 931 N N . TYR A 1 119 ? 14.638 7.661 -0.650 1.00 91.00 119 TYR A N 1
ATOM 932 C CA . TYR A 1 119 ? 13.870 8.835 -0.237 1.00 91.00 119 TYR A CA 1
ATOM 933 C C . TYR A 1 119 ? 12.951 8.574 0.952 1.00 91.00 119 TYR A C 1
ATOM 935 O O . TYR A 1 119 ? 12.714 9.502 1.725 1.00 91.00 119 TYR A O 1
ATOM 943 N N . ASN A 1 120 ? 12.445 7.353 1.134 1.00 91.69 120 ASN A N 1
ATOM 944 C CA . ASN A 1 120 ? 11.518 7.073 2.223 1.00 91.69 120 ASN A CA 1
ATOM 945 C C . ASN A 1 120 ? 12.206 7.232 3.587 1.00 91.69 120 ASN A C 1
ATOM 947 O O . ASN A 1 120 ? 13.138 6.502 3.922 1.00 91.69 120 ASN A O 1
ATOM 951 N N . LYS A 1 121 ? 11.735 8.201 4.378 1.00 91.38 121 LYS A N 1
ATOM 952 C CA . LYS A 1 121 ? 12.212 8.468 5.745 1.00 91.38 121 LYS A CA 1
ATOM 953 C C . LYS A 1 121 ? 11.219 8.043 6.822 1.00 91.38 121 LYS A C 1
ATOM 955 O O . LYS A 1 121 ? 11.516 8.218 8.002 1.00 91.38 121 LYS A O 1
ATOM 960 N N . LYS A 1 122 ? 10.054 7.506 6.442 1.00 92.38 122 LYS A N 1
ATOM 961 C CA . LYS A 1 122 ? 9.067 7.021 7.406 1.00 92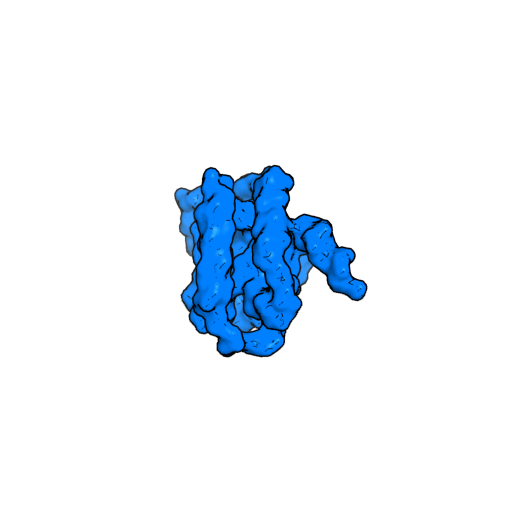.38 122 LYS A CA 1
ATOM 962 C C . LYS A 1 122 ? 9.643 5.845 8.189 1.00 92.38 122 LYS A C 1
ATOM 964 O O . LYS A 1 122 ? 10.336 4.976 7.662 1.00 92.38 122 LYS A O 1
ATOM 969 N N . THR A 1 123 ? 9.326 5.827 9.470 1.00 92.12 123 THR A N 1
ATOM 970 C CA . THR A 1 123 ? 9.835 4.878 10.454 1.00 92.12 123 THR A CA 1
ATOM 971 C C . THR A 1 123 ? 8.719 3.970 10.958 1.00 92.12 123 THR A C 1
ATOM 973 O O . THR A 1 123 ? 7.530 4.232 10.764 1.00 92.12 123 THR A O 1
ATOM 976 N N . LYS A 1 124 ? 9.082 2.911 11.692 1.00 92.00 124 LYS A N 1
ATOM 977 C CA . LYS A 1 124 ? 8.095 2.078 12.399 1.00 92.00 124 LYS A CA 1
ATOM 978 C C . LYS A 1 124 ? 7.217 2.889 13.361 1.00 92.00 124 LYS A C 1
ATOM 980 O O . LYS A 1 124 ? 6.080 2.503 13.602 1.00 92.00 124 LYS A O 1
ATOM 985 N N . LYS A 1 125 ? 7.718 4.010 13.897 1.00 94.06 125 LYS A N 1
ATOM 986 C CA . LYS A 1 125 ? 6.941 4.909 14.761 1.00 94.06 125 LYS A CA 1
ATOM 987 C C . LYS A 1 125 ? 5.836 5.621 13.979 1.00 94.06 125 LYS A C 1
ATOM 989 O O . LYS A 1 125 ? 4.725 5.731 14.490 1.00 94.06 125 LYS A O 1
ATOM 994 N N . ASP A 1 126 ? 6.132 6.064 12.759 1.00 94.56 126 ASP A N 1
ATOM 995 C CA . ASP A 1 126 ? 5.147 6.700 11.876 1.00 94.56 126 ASP A CA 1
ATOM 996 C C . ASP A 1 126 ? 4.062 5.695 11.482 1.00 94.56 126 ASP A C 1
ATOM 998 O O . ASP A 1 126 ? 2.873 5.979 11.621 1.00 94.56 126 ASP A O 1
ATOM 1002 N N . PHE A 1 127 ? 4.473 4.474 11.127 1.00 96.12 127 PHE A N 1
ATOM 1003 C CA . PHE A 1 127 ? 3.548 3.368 10.898 1.00 96.12 127 PHE A CA 1
ATOM 1004 C C . PHE A 1 127 ? 2.669 3.082 12.129 1.00 96.12 127 PHE A C 1
ATOM 1006 O O . PHE A 1 127 ? 1.450 3.006 12.015 1.00 96.12 127 PHE A O 1
ATOM 1013 N N . ALA A 1 128 ? 3.257 2.969 13.323 1.00 96.12 128 ALA A N 1
ATOM 1014 C CA . ALA A 1 128 ? 2.506 2.703 14.550 1.00 96.12 128 ALA A CA 1
ATOM 1015 C C . ALA A 1 128 ? 1.536 3.843 14.918 1.00 96.12 128 ALA A C 1
ATOM 1017 O O . ALA A 1 128 ? 0.516 3.606 15.564 1.00 96.12 128 ALA A O 1
ATOM 1018 N N . ALA A 1 129 ? 1.825 5.091 14.533 1.00 96.38 129 ALA A N 1
ATOM 1019 C CA . ALA A 1 129 ? 0.871 6.191 14.651 1.00 96.38 129 ALA A CA 1
ATOM 1020 C C . ALA A 1 129 ? -0.321 6.005 13.700 1.00 96.38 129 ALA A C 1
ATOM 1022 O O . ALA A 1 129 ? -1.454 6.030 14.168 1.00 96.38 129 ALA A O 1
ATOM 1023 N N . GLU A 1 130 ? -0.082 5.737 12.415 1.00 97.25 130 GLU A N 1
ATOM 1024 C CA . GLU A 1 130 ? -1.150 5.485 11.433 1.00 97.25 130 GLU A CA 1
ATOM 1025 C C . GLU A 1 130 ? -1.995 4.248 11.796 1.00 97.25 130 GLU A C 1
ATOM 1027 O O . GLU A 1 130 ? -3.223 4.278 11.721 1.00 97.25 130 GLU A O 1
ATOM 1032 N N . TRP A 1 131 ? -1.363 3.183 12.296 1.00 98.19 131 TRP A N 1
ATOM 1033 C CA . TRP A 1 131 ? -2.058 1.991 12.781 1.00 98.19 131 TRP A CA 1
ATOM 1034 C C . TRP A 1 131 ? -2.943 2.270 14.006 1.00 98.19 131 TRP A C 1
ATOM 1036 O O . TRP A 1 131 ? -4.052 1.745 14.100 1.00 98.19 131 TRP A O 1
ATOM 1046 N N . ARG A 1 132 ? -2.512 3.133 14.936 1.00 97.56 132 ARG A N 1
ATOM 1047 C CA . ARG A 1 132 ? -3.360 3.546 16.070 1.00 97.56 132 ARG A CA 1
ATOM 1048 C C . ARG A 1 132 ? -4.604 4.303 15.612 1.00 97.56 132 ARG A C 1
ATOM 1050 O O . ARG A 1 132 ? -5.666 4.096 16.195 1.00 97.56 132 ARG A O 1
ATOM 1057 N N . GLU A 1 133 ? -4.494 5.120 14.566 1.00 97.94 133 GLU A N 1
ATOM 1058 C CA . GLU A 1 133 ? -5.659 5.770 13.955 1.00 97.94 133 GLU A CA 1
ATOM 1059 C C . GLU A 1 133 ? -6.616 4.736 13.350 1.00 97.94 133 GLU A C 1
ATOM 1061 O O . GLU A 1 133 ? -7.822 4.816 13.573 1.00 97.94 133 GLU A O 1
ATOM 1066 N N . PHE A 1 134 ? -6.097 3.711 12.665 1.00 98.44 134 PHE A N 1
ATOM 1067 C CA . PHE A 1 134 ? -6.916 2.595 12.178 1.00 98.44 134 PHE A CA 1
ATOM 1068 C C . PHE A 1 134 ? -7.654 1.883 13.324 1.00 98.44 134 PHE A C 1
ATOM 1070 O O . PHE A 1 134 ? -8.868 1.692 13.249 1.00 98.44 134 PHE A O 1
ATOM 1077 N N . VAL A 1 135 ? -6.958 1.556 14.419 1.00 98.00 135 VAL A N 1
ATOM 1078 C CA . VAL A 1 135 ? -7.567 0.917 15.600 1.00 98.00 135 VAL A CA 1
ATOM 1079 C C . VAL A 1 135 ? -8.663 1.794 16.209 1.00 98.00 135 VAL A C 1
ATOM 1081 O O . VAL A 1 135 ? -9.742 1.297 16.535 1.00 98.00 135 VAL A O 1
ATOM 1084 N N . PHE A 1 136 ? -8.415 3.100 16.336 1.00 96.88 136 PHE A N 1
ATOM 1085 C CA . PHE A 1 136 ? -9.417 4.057 16.802 1.00 96.88 136 PHE A CA 1
ATOM 1086 C C . PHE A 1 136 ? -10.660 4.049 15.903 1.00 96.88 136 PHE A C 1
ATOM 1088 O O . PHE A 1 136 ? -11.781 3.989 16.411 1.00 96.88 136 PHE A O 1
ATOM 1095 N N . LEU A 1 137 ? -10.478 4.069 14.581 1.00 97.69 137 LEU A N 1
ATOM 1096 C CA . LEU A 1 137 ? -11.577 4.078 13.616 1.00 97.69 137 LEU A CA 1
ATOM 1097 C C . LEU A 1 137 ? -12.441 2.815 13.694 1.00 97.69 137 LEU A C 1
ATOM 1099 O O . LEU A 1 137 ? -13.665 2.924 13.650 1.00 97.69 137 LEU A O 1
ATOM 1103 N N . VAL A 1 138 ? -11.834 1.636 13.858 1.00 97.19 138 VAL A N 1
ATOM 1104 C CA . VAL A 1 138 ? -12.583 0.380 14.035 1.00 97.19 138 VAL A CA 1
ATOM 1105 C C . VAL A 1 138 ? -13.357 0.386 15.352 1.00 97.19 138 VAL A C 1
ATOM 1107 O O . VAL A 1 138 ? -14.561 0.145 15.357 1.00 97.19 138 VAL A O 1
ATOM 1110 N N . ARG A 1 139 ? -12.704 0.729 16.471 1.00 94.88 139 ARG A N 1
ATOM 1111 C CA . ARG A 1 139 ? -13.336 0.719 17.805 1.00 94.88 139 ARG A CA 1
ATOM 1112 C C . ARG A 1 139 ? -14.499 1.700 17.943 1.00 94.88 139 ARG A C 1
ATOM 1114 O O . ARG A 1 139 ? -15.396 1.469 18.744 1.00 94.88 139 ARG A O 1
ATOM 1121 N N . ASN A 1 140 ? -14.492 2.780 17.166 1.00 94.19 140 ASN A N 1
ATOM 1122 C CA . ASN A 1 140 ? -15.571 3.769 17.145 1.00 94.19 140 ASN A CA 1
ATOM 1123 C C . ASN A 1 140 ? -16.594 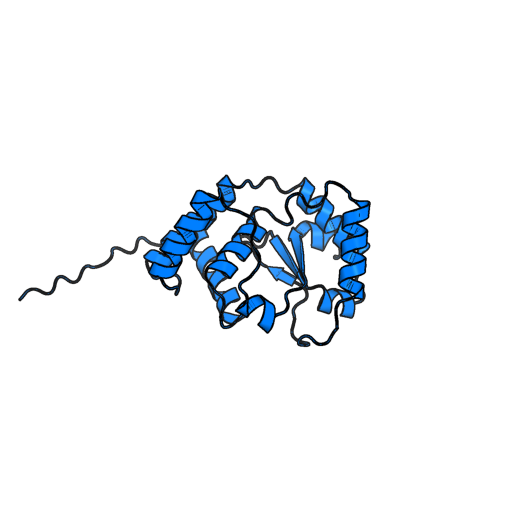3.525 16.019 1.00 94.19 140 ASN A C 1
ATOM 1125 O O . ASN A 1 140 ? -17.452 4.371 15.784 1.00 94.19 140 ASN A O 1
ATOM 1129 N N . GLY A 1 141 ? -16.516 2.391 15.315 1.00 94.31 141 GLY A N 1
ATOM 1130 C CA . GLY A 1 141 ? -17.503 1.993 14.308 1.00 94.31 141 GLY A CA 1
ATOM 1131 C C . GLY A 1 141 ? -17.418 2.738 12.973 1.00 94.31 141 GLY A C 1
ATOM 1132 O O . GLY A 1 141 ? -18.318 2.600 12.147 1.00 94.31 141 GLY A O 1
ATOM 1133 N N . TYR A 1 142 ? -16.348 3.502 12.729 1.00 96.12 142 TYR A N 1
ATOM 1134 C CA . TYR A 1 142 ? -16.116 4.175 11.446 1.00 96.12 142 TYR A CA 1
ATOM 1135 C C . TYR A 1 142 ? -15.599 3.223 10.366 1.00 96.12 142 TYR A C 1
ATOM 1137 O O . TYR A 1 142 ? -15.818 3.466 9.185 1.00 96.12 142 TYR A O 1
ATOM 1145 N N . LEU A 1 143 ? -14.921 2.143 10.763 1.00 96.81 143 LEU A N 1
ATOM 1146 C CA . LEU A 1 143 ? -14.497 1.065 9.875 1.00 96.81 143 LEU A CA 1
ATOM 1147 C C . LEU A 1 143 ? -15.107 -0.255 10.335 1.00 96.81 143 LEU A C 1
ATOM 1149 O O . LEU A 1 143 ? -15.015 -0.624 11.504 1.00 96.81 143 LEU A O 1
ATOM 1153 N N . ARG A 1 144 ? -15.716 -0.981 9.396 1.00 94.88 144 ARG A N 1
ATOM 1154 C CA . ARG A 1 144 ? -16.412 -2.239 9.677 1.00 94.88 144 ARG A CA 1
ATOM 1155 C C . ARG A 1 144 ? -15.426 -3.404 9.688 1.00 94.88 144 ARG A C 1
ATOM 1157 O O . ARG A 1 144 ? -15.205 -4.043 8.662 1.00 94.88 144 ARG A O 1
ATOM 1164 N N . PHE A 1 145 ? -14.852 -3.661 10.856 1.00 96.88 145 PHE A N 1
ATOM 1165 C CA . PHE A 1 145 ? -14.088 -4.866 11.175 1.00 96.88 145 PHE A CA 1
ATOM 1166 C C . PHE A 1 145 ? -14.559 -5.425 12.519 1.00 96.88 145 PHE A C 1
ATOM 1168 O O . PHE A 1 145 ? -15.162 -4.717 13.322 1.00 96.88 145 PHE A O 1
ATOM 1175 N N . ASP A 1 146 ? -14.269 -6.698 12.753 1.00 95.62 146 ASP A N 1
ATOM 1176 C CA . ASP A 1 146 ? -14.490 -7.351 14.039 1.00 95.62 146 ASP A CA 1
ATOM 1177 C C . ASP A 1 146 ? -13.496 -6.801 15.079 1.00 95.62 146 ASP A C 1
ATOM 1179 O O . ASP A 1 146 ? -12.278 -6.905 14.904 1.00 95.62 146 ASP A O 1
ATOM 1183 N N . SER A 1 147 ? -14.012 -6.172 16.137 1.00 92.69 147 SER A N 1
ATOM 1184 C CA . SER A 1 147 ? -13.196 -5.535 17.174 1.00 92.69 147 SER A CA 1
ATOM 1185 C C . SER A 1 147 ? -12.440 -6.536 18.046 1.00 92.69 147 SER A C 1
ATOM 1187 O O . SER A 1 147 ? -11.341 -6.221 18.493 1.00 92.69 147 SER A O 1
ATOM 1189 N N . GLU A 1 148 ? -12.982 -7.735 18.267 1.00 93.44 148 GLU A N 1
ATOM 1190 C CA . GLU A 1 148 ? -12.314 -8.764 19.072 1.00 93.44 148 GLU A CA 1
ATOM 1191 C C . GLU A 1 148 ? -11.114 -9.327 18.307 1.00 93.44 148 GLU A C 1
ATOM 1193 O O . GLU A 1 148 ? -9.999 -9.374 18.832 1.00 93.44 148 GLU A O 1
ATOM 1198 N N . LYS A 1 149 ? -11.302 -9.631 17.015 1.00 96.44 149 LYS A N 1
ATOM 1199 C CA . LYS A 1 149 ? -10.196 -10.033 16.126 1.00 96.44 149 LYS A CA 1
ATOM 1200 C C . LYS A 1 149 ? -9.141 -8.939 15.986 1.00 96.44 149 LYS A C 1
ATOM 1202 O O . LYS A 1 149 ? -7.956 -9.240 15.836 1.00 96.44 149 LYS A O 1
ATOM 1207 N N . LEU A 1 150 ? -9.550 -7.668 16.017 1.00 97.75 150 LEU A N 1
ATOM 1208 C CA . LEU A 1 150 ? -8.614 -6.547 16.000 1.00 97.75 150 LEU A CA 1
ATOM 1209 C C . LEU A 1 150 ? -7.743 -6.531 17.250 1.00 97.75 150 LEU A C 1
ATOM 1211 O O . LEU A 1 150 ? -6.538 -6.329 17.129 1.00 97.75 150 LEU A O 1
ATOM 1215 N N . ASP A 1 151 ? -8.330 -6.726 18.426 1.00 95.94 151 ASP A N 1
ATOM 1216 C CA . ASP A 1 151 ? -7.593 -6.683 19.685 1.00 95.94 151 ASP A CA 1
ATOM 1217 C C . ASP A 1 151 ? -6.577 -7.830 19.783 1.00 95.94 151 ASP A C 1
ATOM 1219 O O . ASP A 1 151 ? -5.419 -7.584 20.137 1.00 95.94 151 ASP A O 1
ATOM 1223 N N . GLU A 1 152 ? -6.958 -9.045 19.373 1.00 96.56 152 GLU A N 1
ATOM 1224 C CA . GLU A 1 152 ? -6.047 -10.193 19.270 1.00 96.56 152 GLU A CA 1
ATOM 1225 C C . GLU A 1 152 ? -4.885 -9.904 18.305 1.00 96.56 152 GLU A C 1
ATOM 1227 O O . GLU A 1 152 ? -3.708 -10.027 18.664 1.00 96.56 152 GLU A O 1
ATOM 1232 N N . PHE A 1 153 ? -5.201 -9.451 17.089 1.00 97.62 153 PHE A N 1
ATOM 1233 C CA . PHE A 1 153 ? -4.194 -9.134 16.080 1.00 97.62 153 PHE A CA 1
ATOM 1234 C C . PHE A 1 153 ? -3.249 -8.023 16.555 1.00 97.62 153 PHE A C 1
ATOM 1236 O O . PHE A 1 153 ? -2.028 -8.138 16.420 1.00 97.62 153 PHE A O 1
ATOM 1243 N N . ASN A 1 154 ? -3.805 -6.961 17.145 1.00 96.69 154 ASN A N 1
ATOM 1244 C CA . ASN A 1 154 ? -3.063 -5.808 17.643 1.00 96.69 154 ASN A CA 1
ATOM 1245 C C . ASN A 1 154 ? -2.107 -6.192 18.782 1.00 96.69 154 ASN A C 1
ATOM 1247 O O . ASN A 1 154 ? -0.978 -5.700 18.830 1.00 96.69 154 ASN A O 1
ATOM 1251 N N . HIS A 1 155 ? -2.520 -7.103 19.667 1.00 95.81 155 HIS A N 1
ATOM 1252 C CA . HIS A 1 155 ? -1.642 -7.656 20.694 1.00 95.81 155 HIS A CA 1
ATOM 1253 C C . HIS A 1 155 ? -0.454 -8.408 20.072 1.00 95.81 155 HIS A C 1
ATOM 1255 O O . HIS A 1 155 ? 0.700 -8.136 20.414 1.00 95.81 155 HIS A O 1
ATOM 1261 N N . GLY A 1 156 ? -0.716 -9.287 19.098 1.00 96.62 156 GLY A N 1
ATOM 1262 C CA . GLY A 1 156 ? 0.315 -10.084 18.429 1.00 96.62 156 GLY A CA 1
ATOM 1263 C C . GLY A 1 156 ? 1.380 -9.248 17.709 1.00 96.62 156 GLY A C 1
ATOM 1264 O O . GLY A 1 156 ? 2.578 -9.485 17.885 1.00 96.62 156 GLY A O 1
ATOM 1265 N N . ILE A 1 157 ? 0.975 -8.236 16.934 1.00 96.56 157 ILE A N 1
ATOM 1266 C CA . ILE A 1 157 ? 1.930 -7.356 16.233 1.00 96.56 157 ILE A CA 1
ATOM 1267 C C . ILE A 1 157 ? 2.731 -6.478 17.202 1.00 96.56 157 ILE A C 1
ATOM 1269 O O . ILE A 1 157 ? 3.900 -6.202 16.934 1.00 96.56 157 ILE A O 1
ATOM 1273 N N . ALA A 1 158 ? 2.141 -6.047 18.323 1.00 94.31 158 ALA A N 1
ATOM 1274 C CA . ALA A 1 158 ? 2.810 -5.182 19.290 1.00 94.31 158 ALA A CA 1
ATOM 1275 C C . ALA A 1 158 ? 3.932 -5.937 20.015 1.00 94.31 158 ALA A C 1
ATOM 1277 O O . ALA A 1 158 ? 5.041 -5.412 20.126 1.00 94.31 158 ALA A O 1
ATOM 1278 N N . LEU A 1 159 ? 3.683 -7.191 20.415 1.00 95.56 159 LEU A N 1
ATOM 1279 C CA . LEU A 1 159 ? 4.698 -8.075 21.004 1.00 95.56 159 LEU A CA 1
ATOM 1280 C C . LEU A 1 159 ? 5.892 -8.313 20.068 1.00 95.56 159 LEU A C 1
ATOM 1282 O O . LEU A 1 159 ? 7.022 -8.458 20.525 1.00 95.56 159 LEU A O 1
ATOM 1286 N N . GLN A 1 160 ? 5.650 -8.320 18.758 1.00 94.44 160 GLN A N 1
ATOM 1287 C CA . GLN A 1 160 ? 6.675 -8.528 17.731 1.00 94.44 160 GLN A CA 1
ATOM 1288 C C . GLN A 1 160 ? 7.255 -7.217 17.171 1.00 94.44 160 GLN A C 1
ATOM 1290 O O . GLN A 1 160 ? 7.963 -7.230 16.162 1.00 94.44 160 GLN A O 1
ATOM 1295 N N . ASN A 1 161 ? 6.970 -6.075 17.808 1.00 93.50 161 ASN A N 1
ATOM 1296 C CA . ASN A 1 161 ? 7.413 -4.749 17.373 1.00 93.50 161 ASN A CA 1
ATOM 1297 C C . ASN A 1 161 ? 7.084 -4.456 15.893 1.00 93.50 161 ASN A C 1
ATOM 1299 O O . ASN A 1 161 ? 7.958 -4.073 15.097 1.00 93.50 161 ASN A O 1
ATOM 1303 N N . TYR A 1 162 ? 5.809 -4.648 15.547 1.00 94.25 162 TYR A N 1
ATOM 1304 C CA . TYR A 1 162 ? 5.221 -4.360 14.240 1.00 94.25 162 TYR A CA 1
ATOM 1305 C C . TYR A 1 162 ? 6.000 -5.050 13.104 1.00 94.25 162 TYR A C 1
ATOM 1307 O O . TYR A 1 162 ? 6.748 -4.396 12.365 1.00 94.25 162 TYR A O 1
ATOM 1315 N N . PRO A 1 163 ? 5.896 -6.389 12.987 1.00 94.44 163 PRO A N 1
ATOM 1316 C CA . PRO A 1 163 ? 6.643 -7.155 11.998 1.00 94.44 163 PRO A CA 1
ATOM 1317 C C . PRO A 1 163 ? 6.127 -6.891 10.579 1.00 94.44 163 PRO A C 1
ATOM 1319 O O . PRO A 1 163 ? 4.965 -6.535 10.373 1.00 94.44 163 PRO A O 1
ATOM 1322 N N . MET A 1 164 ? 6.984 -7.111 9.581 1.00 92.50 164 MET A N 1
ATOM 1323 C CA . MET A 1 164 ? 6.521 -7.244 8.201 1.00 92.50 164 MET A CA 1
ATOM 1324 C C . MET A 1 164 ? 5.743 -8.558 8.079 1.00 92.50 164 MET A C 1
ATOM 1326 O O . MET A 1 164 ? 6.214 -9.592 8.547 1.00 92.50 164 MET A O 1
ATOM 1330 N N . ILE A 1 165 ? 4.573 -8.527 7.437 1.00 93.50 165 ILE A N 1
ATOM 1331 C CA . ILE A 1 165 ? 3.736 -9.718 7.265 1.00 93.50 165 ILE A CA 1
ATOM 1332 C C . ILE A 1 165 ? 3.309 -9.933 5.811 1.00 93.50 165 ILE A C 1
ATOM 1334 O O . ILE A 1 165 ? 3.323 -9.034 4.960 1.00 93.50 165 ILE A O 1
ATOM 1338 N N . HIS A 1 166 ? 2.879 -11.158 5.533 1.00 93.00 166 HIS A N 1
ATOM 1339 C CA . HIS A 1 166 ? 2.180 -11.503 4.300 1.00 93.00 166 HIS A CA 1
ATOM 1340 C C . HIS A 1 166 ? 0.689 -11.155 4.387 1.00 93.00 166 HIS A C 1
ATOM 1342 O O . HIS A 1 166 ? 0.164 -10.942 5.483 1.00 93.00 166 HIS A O 1
ATOM 1348 N N . HIS A 1 167 ? 0.032 -11.086 3.226 1.00 94.38 167 HIS A N 1
ATOM 1349 C CA . HIS A 1 167 ? -1.426 -10.969 3.141 1.00 94.38 167 HIS A CA 1
ATOM 1350 C C . HIS A 1 167 ? -2.112 -12.139 3.861 1.00 94.38 167 HIS A C 1
ATOM 1352 O O . HIS A 1 167 ? -1.451 -13.125 4.205 1.00 94.38 167 HIS A O 1
ATOM 1358 N N . SER A 1 168 ? -3.418 -12.028 4.107 1.00 96.19 168 SER A N 1
ATOM 1359 C CA . SER A 1 168 ? -4.215 -13.183 4.535 1.00 96.19 168 SER A CA 1
ATOM 1360 C C . SER A 1 168 ? -4.134 -14.311 3.498 1.00 96.19 168 SER A C 1
ATOM 1362 O O . SER A 1 168 ? -3.848 -14.083 2.314 1.00 96.19 168 SER A O 1
ATOM 1364 N N . GLU A 1 169 ? -4.357 -15.548 3.942 1.00 96.06 169 GLU A N 1
ATOM 1365 C CA . GLU A 1 169 ? -4.412 -16.703 3.040 1.00 96.06 169 GLU A CA 1
ATOM 1366 C C . GLU A 1 169 ? -5.535 -16.531 2.019 1.00 96.06 169 GLU A C 1
ATOM 1368 O O . GLU A 1 169 ? -5.317 -16.746 0.828 1.00 96.06 169 GLU A O 1
ATOM 1373 N N . PHE A 1 170 ? -6.695 -16.036 2.468 1.00 95.12 170 PHE A N 1
ATOM 1374 C CA . PHE A 1 170 ? -7.827 -15.726 1.604 1.00 95.12 170 PHE A CA 1
ATOM 1375 C C . PHE A 1 170 ? -7.447 -14.717 0.513 1.00 95.12 170 PHE A C 1
ATOM 1377 O O . PHE A 1 170 ? -7.647 -14.984 -0.672 1.00 95.12 170 PHE A O 1
ATOM 1384 N N . TYR A 1 171 ? -6.837 -13.586 0.886 1.00 94.88 171 TYR A N 1
ATOM 1385 C CA . TYR A 1 171 ? -6.412 -12.568 -0.074 1.00 94.88 171 TYR A CA 1
ATOM 1386 C C . TYR A 1 171 ? -5.372 -13.121 -1.057 1.00 94.88 171 TYR A C 1
ATOM 1388 O O . TYR A 1 171 ? -5.464 -12.902 -2.265 1.00 94.88 171 TYR A O 1
ATOM 1396 N N . SER A 1 172 ? -4.396 -13.877 -0.551 1.00 93.44 172 SER A N 1
ATOM 1397 C CA . SER A 1 172 ? -3.327 -14.455 -1.370 1.00 93.44 172 SER A CA 1
ATOM 1398 C C . SER A 1 172 ? -3.870 -15.467 -2.379 1.00 93.44 172 SER A C 1
ATOM 1400 O O . SER A 1 172 ? -3.522 -15.396 -3.555 1.00 93.44 172 SER A O 1
ATOM 1402 N N . ALA A 1 173 ? -4.760 -16.362 -1.947 1.00 92.44 173 ALA A N 1
ATOM 1403 C CA . ALA A 1 173 ? -5.375 -17.367 -2.807 1.00 92.44 173 ALA A CA 1
ATOM 1404 C C . ALA A 1 173 ? -6.324 -16.747 -3.842 1.00 92.44 173 ALA A C 1
ATOM 1406 O O . ALA A 1 173 ? -6.367 -17.192 -4.987 1.00 92.44 173 ALA A O 1
ATOM 1407 N N . ARG A 1 174 ? -7.086 -15.714 -3.455 1.00 92.31 174 ARG A N 1
ATOM 1408 C CA . ARG A 1 174 ? -8.110 -15.112 -4.318 1.00 92.31 174 ARG A CA 1
ATOM 1409 C C . ARG A 1 174 ? -7.540 -14.161 -5.364 1.00 92.31 174 ARG A C 1
ATOM 1411 O O . ARG A 1 174 ? -8.053 -14.144 -6.484 1.00 92.31 174 ARG A O 1
ATOM 1418 N N . TYR A 1 175 ? -6.549 -13.356 -4.982 1.00 90.94 175 TYR A N 1
ATOM 1419 C CA . TYR A 1 175 ? -6.051 -12.243 -5.797 1.00 90.94 175 TYR A CA 1
ATOM 1420 C C . TYR A 1 175 ? -4.635 -12.458 -6.327 1.00 90.94 175 TYR A C 1
ATOM 1422 O O . 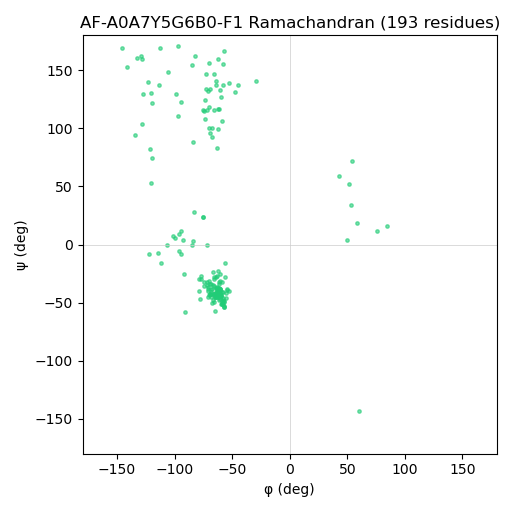TYR A 1 175 ? -4.234 -11.745 -7.242 1.00 90.94 175 TYR A O 1
ATOM 1430 N N . ALA A 1 176 ? -3.881 -13.416 -5.771 1.00 91.56 176 ALA A N 1
ATOM 1431 C CA . ALA A 1 176 ? -2.499 -13.705 -6.155 1.00 91.56 176 ALA A CA 1
ATOM 1432 C C . ALA A 1 176 ? -1.674 -12.413 -6.366 1.00 91.56 176 ALA A C 1
ATOM 1434 O O . ALA A 1 176 ? -1.210 -12.155 -7.479 1.00 91.56 176 ALA A O 1
ATOM 1435 N N . PRO A 1 177 ? -1.545 -11.541 -5.350 1.00 92.19 177 PRO A N 1
ATOM 1436 C CA . PRO A 1 177 ? -0.987 -10.205 -5.536 1.00 92.19 177 PRO A CA 1
ATOM 1437 C C . PRO A 1 177 ? 0.447 -10.254 -6.067 1.00 92.19 177 PRO A C 1
ATOM 1439 O O . PRO A 1 177 ? 1.317 -10.881 -5.466 1.00 92.19 177 PRO A O 1
ATOM 1442 N N . ALA A 1 178 ? 0.693 -9.535 -7.160 1.00 92.94 178 ALA A N 1
ATOM 1443 C CA . ALA A 1 178 ? 2.004 -9.400 -7.779 1.00 92.94 178 ALA A CA 1
ATOM 1444 C C . 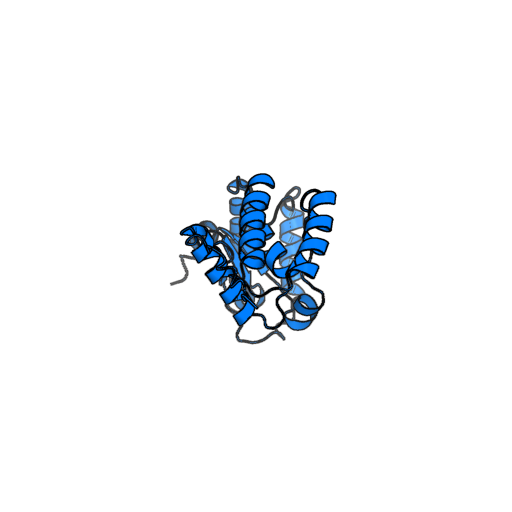ALA A 1 178 ? 2.242 -7.929 -8.120 1.00 92.94 178 ALA A C 1
ATOM 1446 O O . ALA A 1 178 ? 1.808 -7.439 -9.160 1.00 92.94 178 ALA A O 1
ATOM 1447 N N . TYR A 1 179 ? 2.903 -7.211 -7.217 1.00 94.69 179 TYR A N 1
ATOM 1448 C CA . TYR A 1 179 ? 3.120 -5.776 -7.358 1.00 94.69 179 TYR A CA 1
ATOM 1449 C C . TYR A 1 179 ? 4.461 -5.319 -6.788 1.00 94.69 179 TYR A C 1
ATOM 1451 O O . TYR A 1 179 ? 5.147 -6.038 -6.049 1.00 94.69 179 TYR A O 1
ATOM 1459 N N . ARG A 1 180 ? 4.820 -4.071 -7.091 1.00 95.12 180 ARG A N 1
ATOM 1460 C CA . ARG A 1 180 ? 5.919 -3.346 -6.445 1.00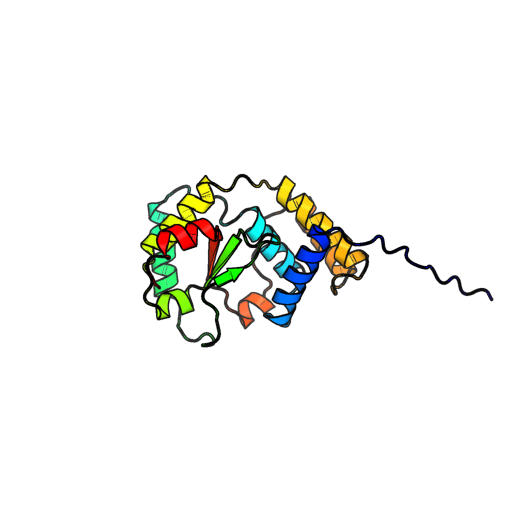 95.12 180 ARG A CA 1
ATOM 1461 C C . ARG A 1 180 ? 5.444 -2.046 -5.833 1.00 95.12 180 ARG A C 1
ATOM 1463 O O . ARG A 1 180 ? 4.613 -1.359 -6.409 1.00 95.12 180 ARG A O 1
ATOM 1470 N N . VAL A 1 181 ? 5.966 -1.728 -4.652 1.00 95.44 181 VAL A N 1
ATOM 1471 C CA . VAL A 1 181 ? 5.591 -0.517 -3.919 1.00 95.44 181 VAL A CA 1
ATOM 1472 C C . VAL A 1 181 ? 6.588 0.588 -4.244 1.00 95.44 181 VAL A C 1
ATOM 1474 O O . VAL A 1 181 ? 7.789 0.412 -4.045 1.00 95.44 181 VAL A O 1
ATOM 1477 N N . VAL A 1 182 ? 6.097 1.712 -4.759 1.00 96.12 182 VAL A N 1
ATOM 1478 C CA . VAL A 1 182 ? 6.920 2.861 -5.158 1.00 96.12 182 VAL A CA 1
ATOM 1479 C C . VAL A 1 182 ? 6.217 4.166 -4.807 1.00 96.12 182 VAL A C 1
ATOM 1481 O O . VAL A 1 182 ? 4.985 4.231 -4.777 1.00 96.12 182 VAL A O 1
ATOM 1484 N N . TYR A 1 183 ? 6.985 5.230 -4.580 1.00 96.69 183 TYR A N 1
ATOM 1485 C CA . TYR A 1 183 ? 6.412 6.568 -4.563 1.00 96.69 183 TYR A CA 1
ATOM 1486 C C . TYR A 1 183 ? 5.872 6.914 -5.949 1.00 96.69 183 TYR A C 1
ATOM 1488 O O . TYR A 1 183 ? 6.532 6.683 -6.965 1.00 96.69 183 TYR A O 1
ATOM 1496 N N . TYR A 1 184 ? 4.686 7.513 -5.990 1.00 97.06 184 TYR A N 1
ATOM 1497 C CA . TYR A 1 184 ? 4.017 7.870 -7.234 1.00 97.06 184 TYR A CA 1
ATOM 1498 C C . TYR A 1 184 ? 4.830 8.873 -8.055 1.00 97.06 184 TYR A C 1
ATOM 1500 O O . TYR A 1 184 ? 4.918 8.750 -9.273 1.00 97.06 184 TYR A O 1
ATOM 1508 N N . ASP A 1 185 ? 5.4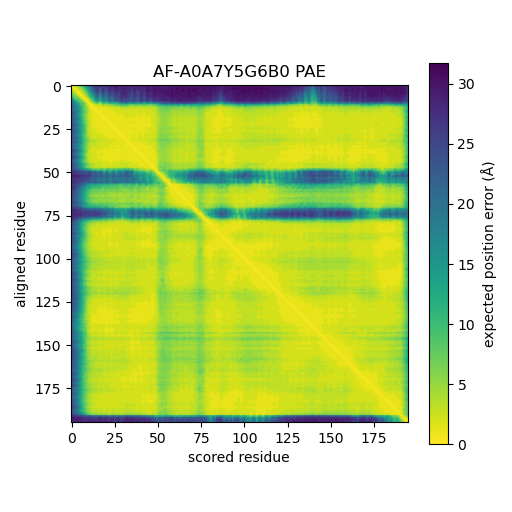95 9.826 -7.402 1.00 96.12 185 ASP A N 1
ATOM 1509 C CA . ASP A 1 185 ? 6.374 10.772 -8.094 1.00 96.12 185 ASP A CA 1
ATOM 1510 C C . ASP A 1 185 ? 7.609 10.095 -8.697 1.00 96.12 185 ASP A C 1
ATOM 1512 O O . ASP A 1 185 ? 8.019 10.461 -9.797 1.00 96.12 185 ASP A O 1
ATOM 1516 N N . MET A 1 186 ? 8.155 9.067 -8.038 1.00 95.62 186 MET A N 1
ATOM 1517 C CA . MET A 1 186 ? 9.260 8.279 -8.595 1.00 95.62 186 MET A CA 1
ATOM 1518 C C . MET A 1 186 ? 8.779 7.458 -9.787 1.00 95.62 186 MET A C 1
ATOM 1520 O O . MET A 1 186 ? 9.429 7.450 -10.823 1.00 95.62 186 MET A O 1
ATOM 1524 N N . PHE A 1 187 ? 7.601 6.836 -9.700 1.00 96.44 187 PHE A N 1
ATOM 1525 C CA . PHE A 1 187 ? 6.999 6.165 -10.851 1.00 96.44 187 PHE A CA 1
ATOM 1526 C C . PHE A 1 187 ? 6.816 7.133 -12.030 1.00 96.44 187 PHE A C 1
ATOM 1528 O O . PHE A 1 187 ? 7.348 6.907 -13.114 1.00 96.44 187 PHE A O 1
ATOM 1535 N N . LYS A 1 188 ? 6.157 8.275 -11.810 1.00 96.19 188 LYS A N 1
ATOM 1536 C CA . LYS A 1 188 ? 5.978 9.311 -12.837 1.00 96.19 188 LYS A CA 1
ATOM 1537 C C . LYS A 1 188 ? 7.306 9.783 -13.425 1.00 96.19 188 LYS A C 1
ATOM 1539 O O . LYS A 1 188 ? 7.397 9.941 -14.633 1.00 96.19 188 LYS A O 1
ATOM 1544 N N . LYS A 1 189 ? 8.351 9.977 -12.616 1.00 95.25 189 LYS A N 1
ATOM 1545 C CA . LYS A 1 189 ? 9.680 10.388 -13.100 1.00 95.25 189 LYS A CA 1
ATOM 1546 C C . LYS A 1 189 ? 10.202 9.476 -14.216 1.00 95.25 189 LYS A C 1
ATOM 1548 O O . LYS A 1 189 ? 10.777 9.979 -15.178 1.00 95.25 189 LYS A O 1
ATOM 1553 N N . TYR A 1 190 ? 9.994 8.165 -14.102 1.00 94.88 190 TYR A N 1
ATOM 1554 C CA . TYR A 1 190 ? 10.476 7.194 -15.087 1.00 94.88 190 TYR A CA 1
ATOM 1555 C C . TYR A 1 190 ? 9.471 6.879 -16.201 1.00 94.88 190 TYR A C 1
ATOM 1557 O O . TYR A 1 190 ? 9.895 6.517 -17.296 1.00 94.88 190 TYR A O 1
ATOM 1565 N N . PHE A 1 191 ? 8.168 7.043 -15.954 1.00 92.75 191 PHE A N 1
ATOM 1566 C CA . PHE A 1 191 ? 7.110 6.604 -16.874 1.00 92.75 191 PHE A CA 1
ATOM 1567 C C . PHE A 1 191 ? 6.265 7.742 -17.489 1.00 92.75 191 PHE A C 1
ATOM 1569 O O . PHE A 1 191 ? 5.549 7.499 -18.455 1.00 92.75 191 PHE A O 1
ATOM 1576 N N . ASN A 1 192 ? 6.423 9.010 -17.074 1.00 76.19 192 ASN A N 1
ATOM 1577 C CA . ASN A 1 192 ? 5.766 10.182 -17.699 1.00 76.19 192 ASN A CA 1
ATOM 1578 C C . ASN A 1 192 ? 6.383 10.608 -19.049 1.00 76.19 192 ASN A C 1
ATOM 1580 O O . ASN A 1 192 ? 6.250 11.755 -19.469 1.00 76.19 192 ASN A O 1
ATOM 1584 N N . ARG A 1 193 ? 7.049 9.691 -19.753 1.00 53.44 193 ARG A N 1
ATOM 1585 C CA . ARG A 1 193 ? 7.355 9.837 -21.187 1.00 53.44 193 ARG A CA 1
ATOM 1586 C C . ARG A 1 193 ? 6.407 9.031 -22.079 1.00 53.44 193 ARG A C 1
ATOM 1588 O O . ARG A 1 193 ? 6.640 8.953 -23.277 1.00 53.44 193 ARG A O 1
ATOM 1595 N N . ILE A 1 194 ? 5.365 8.440 -21.497 1.00 47.91 194 ILE A N 1
ATOM 1596 C CA . ILE A 1 194 ? 4.359 7.644 -22.198 1.00 47.91 194 ILE A CA 1
ATOM 1597 C C . ILE A 1 194 ? 2.998 8.321 -21.983 1.00 47.91 194 ILE A C 1
ATOM 1599 O O . ILE A 1 194 ? 2.195 7.902 -21.153 1.00 47.91 194 ILE A O 1
ATOM 1603 N N . GLN A 1 195 ? 2.790 9.438 -22.678 1.00 35.03 195 GLN A N 1
ATOM 1604 C CA . GLN A 1 195 ? 1.474 9.979 -23.020 1.00 35.03 195 GLN A CA 1
ATOM 1605 C C . GLN A 1 195 ? 1.455 10.226 -24.521 1.00 35.03 195 GLN A C 1
ATOM 1607 O O . GLN A 1 195 ? 2.480 10.741 -25.025 1.00 35.03 195 GLN A O 1
#